Protein AF-A0AAV5H1L7-F1 (afdb_monomer_lite)

pLDDT: mean 90.46, std 12.28, range [38.09, 98.56]

Structure (mmCIF, N/CA/C/O backbone):
data_AF-A0AAV5H1L7-F1
#
_entry.id   AF-A0AAV5H1L7-F1
#
loop_
_atom_site.group_PDB
_atom_site.id
_atom_site.type_symbol
_atom_site.label_atom_id
_atom_site.label_alt_id
_atom_site.label_comp_id
_atom_site.label_asym_id
_atom_site.label_entity_id
_atom_site.label_seq_id
_atom_site.pdbx_PDB_ins_code
_atom_site.Cartn_x
_atom_site.Cartn_y
_atom_site.Cartn_z
_atom_site.occupancy
_atom_site.B_iso_or_equiv
_atom_site.auth_seq_id
_atom_site.auth_comp_id
_atom_site.auth_asym_id
_atom_site.auth_atom_id
_atom_site.pdbx_PDB_model_num
ATOM 1 N N . MET A 1 1 ? 13.942 18.546 6.104 1.00 47.12 1 MET A N 1
ATOM 2 C CA . MET A 1 1 ? 12.951 18.017 5.143 1.00 47.12 1 MET A CA 1
ATOM 3 C C . MET A 1 1 ? 12.997 18.927 3.937 1.00 47.12 1 MET A C 1
ATOM 5 O O . MET A 1 1 ? 12.926 20.132 4.141 1.00 47.12 1 MET A O 1
ATOM 9 N N . GLY A 1 2 ? 13.236 18.389 2.740 1.00 55.31 2 GLY A N 1
ATOM 10 C CA . GLY A 1 2 ? 13.196 19.201 1.525 1.00 55.31 2 GLY A CA 1
ATOM 11 C C . GLY A 1 2 ? 11.794 19.774 1.343 1.00 55.31 2 GLY A C 1
ATOM 12 O O . GLY A 1 2 ? 10.807 19.083 1.589 1.00 55.31 2 GLY A O 1
ATOM 13 N N . THR A 1 3 ? 11.699 21.046 0.981 1.00 81.69 3 THR A N 1
ATOM 14 C CA . THR A 1 3 ? 10.424 21.671 0.635 1.00 81.69 3 THR A CA 1
ATOM 15 C C . THR A 1 3 ? 10.027 21.140 -0.741 1.00 81.69 3 THR A C 1
ATOM 17 O O . THR A 1 3 ? 10.666 21.485 -1.732 1.00 81.69 3 THR A O 1
ATOM 20 N N . TYR A 1 4 ? 9.038 20.244 -0.809 1.00 91.56 4 TYR A N 1
ATOM 21 C CA . TYR A 1 4 ? 8.512 19.767 -2.091 1.00 91.56 4 TYR A CA 1
ATOM 22 C C . TYR A 1 4 ? 7.929 20.937 -2.881 1.00 91.56 4 TYR A C 1
ATOM 24 O O . TYR A 1 4 ? 7.249 21.781 -2.302 1.00 91.56 4 TYR A O 1
ATOM 32 N N . GLN A 1 5 ? 8.165 20.971 -4.191 1.00 94.62 5 GLN A N 1
ATOM 33 C CA . GLN A 1 5 ? 7.507 21.929 -5.080 1.00 94.62 5 GLN A CA 1
ATOM 34 C C . GLN A 1 5 ? 6.180 21.363 -5.582 1.00 94.62 5 GLN A C 1
ATOM 36 O O . GLN A 1 5 ? 5.192 22.091 -5.637 1.00 94.62 5 GLN A O 1
ATOM 41 N N . TYR A 1 6 ? 6.137 20.059 -5.875 1.00 95.69 6 TYR A N 1
ATOM 42 C CA . TYR A 1 6 ? 4.971 19.400 -6.459 1.00 95.69 6 TYR A CA 1
ATOM 43 C C . TYR A 1 6 ? 4.463 18.211 -5.640 1.00 95.69 6 TYR A C 1
ATOM 45 O O . TYR A 1 6 ? 5.229 17.497 -4.986 1.00 95.69 6 TYR A O 1
ATOM 53 N N . HIS A 1 7 ? 3.161 17.942 -5.749 1.00 92.94 7 HIS A N 1
ATOM 54 C CA . HIS A 1 7 ? 2.506 16.766 -5.164 1.00 92.94 7 HIS A CA 1
ATOM 55 C C . HIS A 1 7 ? 3.155 15.441 -5.606 1.00 92.94 7 HIS A C 1
ATOM 57 O O . HIS A 1 7 ? 3.407 14.561 -4.781 1.00 92.94 7 HIS A O 1
ATOM 63 N N . SER A 1 8 ? 3.490 15.311 -6.890 1.00 94.62 8 SER A N 1
ATOM 64 C CA . SER A 1 8 ? 4.135 14.119 -7.455 1.00 94.62 8 SER A CA 1
ATOM 65 C C . SER A 1 8 ? 5.516 13.823 -6.855 1.00 94.62 8 SER A C 1
ATOM 67 O O . SER A 1 8 ? 5.837 12.655 -6.642 1.00 94.62 8 SER A O 1
ATOM 69 N N . GLN A 1 9 ? 6.305 14.848 -6.499 1.00 95.44 9 GLN A N 1
ATOM 70 C CA . GLN A 1 9 ? 7.609 14.658 -5.846 1.00 95.44 9 GLN A CA 1
ATOM 71 C C . GLN A 1 9 ? 7.456 14.018 -4.472 1.00 95.44 9 GLN A C 1
ATOM 73 O O . GLN A 1 9 ? 8.139 13.048 -4.143 1.00 95.44 9 GLN A O 1
ATOM 78 N N . ARG A 1 10 ? 6.516 14.551 -3.685 1.00 93.69 10 ARG A N 1
ATOM 79 C CA . ARG A 1 10 ? 6.184 14.013 -2.370 1.00 93.69 10 ARG A CA 1
ATOM 80 C C . ARG A 1 10 ? 5.744 12.554 -2.482 1.00 93.69 10 ARG A C 1
ATOM 82 O O . ARG A 1 10 ? 6.242 11.717 -1.738 1.00 93.69 10 ARG A O 1
ATOM 89 N N . GLN A 1 11 ? 4.847 12.251 -3.419 1.00 92.94 11 GLN A N 1
ATOM 90 C CA . GLN A 1 11 ? 4.336 10.894 -3.613 1.00 92.94 11 GLN A CA 1
ATOM 91 C C . GLN A 1 11 ? 5.424 9.911 -4.056 1.00 92.94 11 GLN A C 1
ATOM 93 O O . GLN A 1 11 ? 5.433 8.773 -3.590 1.00 92.94 11 GLN A O 1
ATOM 98 N N . ALA A 1 12 ? 6.343 10.334 -4.927 1.00 96.12 12 ALA A N 1
ATOM 99 C CA . ALA A 1 12 ? 7.473 9.509 -5.339 1.00 96.12 12 ALA A CA 1
ATOM 100 C C . ALA A 1 12 ? 8.396 9.197 -4.148 1.00 96.12 12 ALA A C 1
ATOM 102 O O . ALA A 1 12 ? 8.734 8.037 -3.920 1.00 96.12 12 ALA A O 1
ATOM 103 N N . GLU A 1 13 ? 8.733 10.188 -3.314 1.00 95.44 13 GLU A N 1
ATOM 104 C CA . GLU A 1 13 ? 9.532 9.933 -2.108 1.00 95.44 13 GLU A CA 1
ATOM 105 C C . GLU A 1 13 ? 8.785 9.057 -1.084 1.00 95.44 13 GLU A C 1
ATOM 107 O O . GLU A 1 13 ? 9.395 8.198 -0.443 1.00 95.44 13 GLU A O 1
ATOM 112 N N . GLU A 1 14 ? 7.469 9.237 -0.930 1.00 92.50 14 GLU A N 1
ATOM 113 C CA . GLU A 1 14 ? 6.635 8.357 -0.104 1.00 92.50 14 GLU A CA 1
ATOM 114 C C . GLU A 1 14 ? 6.684 6.914 -0.625 1.00 92.50 14 GLU A C 1
ATOM 116 O O . GLU A 1 14 ? 6.989 6.013 0.149 1.00 92.50 14 GLU A O 1
ATOM 121 N N . PHE A 1 15 ? 6.525 6.685 -1.931 1.00 94.12 15 PHE A N 1
ATOM 122 C CA . PHE A 1 15 ? 6.644 5.349 -2.523 1.00 94.12 15 PHE A CA 1
ATOM 123 C C . PHE A 1 15 ? 8.015 4.718 -2.301 1.00 94.12 15 PHE A C 1
ATOM 125 O O . PHE A 1 15 ? 8.077 3.547 -1.936 1.00 94.12 15 PHE A O 1
ATOM 132 N N . ALA A 1 16 ? 9.106 5.479 -2.425 1.00 96.25 16 ALA A N 1
ATOM 133 C CA . ALA A 1 16 ? 10.443 4.975 -2.109 1.00 96.25 16 ALA A CA 1
ATOM 134 C C . ALA A 1 16 ? 10.558 4.491 -0.650 1.00 96.25 16 ALA A C 1
ATOM 136 O O . ALA A 1 16 ? 11.142 3.439 -0.392 1.00 96.25 16 ALA A O 1
ATOM 137 N N . LYS A 1 17 ? 9.984 5.239 0.304 1.00 94.12 17 LYS A N 1
ATOM 138 C CA . LYS A 1 17 ? 9.966 4.882 1.737 1.00 94.12 17 LYS A CA 1
ATOM 139 C C . LYS A 1 17 ? 9.053 3.696 2.043 1.00 94.12 17 LYS A C 1
ATOM 141 O O . LYS A 1 17 ? 9.285 2.988 3.015 1.00 94.12 17 LYS A O 1
ATOM 146 N N . GLU A 1 18 ? 8.016 3.505 1.237 1.00 94.25 18 GLU A N 1
ATOM 147 C CA . GLU A 1 18 ? 7.016 2.450 1.400 1.00 94.25 18 GLU A CA 1
ATOM 148 C C . GLU A 1 18 ? 7.408 1.125 0.720 1.00 94.25 18 GLU A C 1
ATOM 150 O O . GLU A 1 18 ? 6.717 0.125 0.918 1.00 94.25 18 GLU A O 1
ATOM 155 N N . ILE A 1 19 ? 8.507 1.077 -0.050 1.00 96.56 19 ILE A N 1
ATOM 156 C CA . ILE A 1 19 ? 9.090 -0.193 -0.508 1.00 96.56 19 ILE A CA 1
ATOM 157 C C . ILE A 1 19 ? 9.746 -0.881 0.693 1.00 96.56 19 ILE A C 1
ATOM 159 O O . ILE A 1 19 ? 10.842 -0.519 1.137 1.00 96.56 19 ILE A O 1
ATOM 163 N N . LEU A 1 20 ? 9.071 -1.907 1.201 1.00 95.69 20 LEU A N 1
ATOM 164 C CA . LEU A 1 20 ? 9.529 -2.692 2.340 1.00 95.69 20 LEU A CA 1
ATOM 165 C C . LEU A 1 20 ? 10.792 -3.504 2.007 1.00 95.69 20 LEU A C 1
ATOM 167 O O . LEU A 1 20 ? 10.976 -3.930 0.863 1.00 95.69 20 LEU A O 1
ATOM 171 N N . PRO A 1 21 ? 11.663 -3.768 2.996 1.00 95.62 21 PRO A N 1
ATOM 172 C CA . PRO A 1 21 ? 12.685 -4.798 2.866 1.00 95.62 21 PRO A CA 1
ATOM 173 C C . PRO A 1 21 ? 12.044 -6.149 2.534 1.00 95.62 21 PRO A C 1
ATOM 175 O O . PRO A 1 21 ? 11.017 -6.507 3.108 1.00 95.62 21 PRO A O 1
ATOM 178 N N . VAL A 1 22 ? 12.660 -6.909 1.630 1.00 96.44 22 VAL A N 1
ATOM 179 C CA . VAL A 1 22 ? 12.197 -8.256 1.275 1.00 96.44 22 VAL A CA 1
ATOM 180 C C . VAL A 1 22 ? 12.620 -9.226 2.386 1.00 96.44 22 VAL A C 1
ATOM 182 O O . VAL A 1 22 ? 13.824 -9.385 2.598 1.00 96.44 22 VAL A O 1
ATOM 185 N N . PRO A 1 23 ? 11.687 -9.884 3.103 1.00 95.50 23 PRO A N 1
ATOM 186 C CA . PRO A 1 23 ? 12.059 -10.870 4.113 1.00 95.50 23 PRO A CA 1
ATOM 187 C C . PRO A 1 23 ? 12.783 -12.056 3.468 1.00 95.50 23 PRO A C 1
ATOM 189 O O . PRO A 1 23 ? 12.426 -12.498 2.378 1.00 95.50 23 PRO A O 1
ATOM 192 N N . VAL A 1 24 ? 13.795 -12.605 4.132 1.00 93.38 24 VAL A N 1
ATOM 193 C CA . VAL A 1 24 ? 14.568 -13.731 3.574 1.00 93.38 24 VAL A CA 1
ATOM 194 C C . VAL A 1 24 ? 13.754 -15.028 3.501 1.00 93.38 24 VAL A C 1
ATOM 196 O O . VAL A 1 24 ? 14.042 -15.896 2.683 1.00 93.38 24 VAL A O 1
ATOM 199 N N . ASP A 1 25 ? 12.713 -15.140 4.321 1.00 92.88 25 ASP A N 1
ATOM 200 C CA . ASP A 1 25 ? 11.970 -16.363 4.613 1.00 92.88 25 ASP A CA 1
ATOM 201 C C . ASP A 1 25 ? 10.457 -16.243 4.362 1.00 92.88 25 ASP A C 1
ATOM 203 O O . ASP A 1 25 ? 9.705 -17.137 4.749 1.00 92.88 25 ASP A O 1
ATOM 207 N N . TYR A 1 26 ? 9.979 -15.185 3.685 1.00 95.75 26 TYR A N 1
ATOM 208 C CA . TYR A 1 26 ? 8.550 -15.113 3.348 1.00 95.75 26 TYR A CA 1
ATOM 209 C C . TYR A 1 26 ? 8.158 -16.320 2.480 1.00 95.75 26 TYR A C 1
ATOM 211 O O . TYR A 1 26 ? 8.970 -16.746 1.649 1.00 95.75 26 TYR A O 1
ATOM 219 N N . PRO A 1 27 ? 6.940 -16.872 2.623 1.00 96.00 27 PRO A N 1
ATOM 220 C CA . PRO A 1 27 ? 6.509 -18.017 1.829 1.00 96.00 27 PRO A CA 1
ATOM 221 C C . PRO A 1 27 ? 6.433 -17.591 0.364 1.00 96.00 27 PRO A C 1
ATOM 223 O O . PRO A 1 27 ? 5.561 -16.812 -0.005 1.00 96.00 27 PRO A O 1
ATOM 226 N N . LEU A 1 28 ? 7.390 -18.018 -0.459 1.00 97.25 28 LEU A N 1
ATOM 227 C CA . LEU A 1 28 ? 7.476 -17.640 -1.869 1.00 97.25 28 LEU A CA 1
ATOM 228 C C . LEU A 1 28 ? 6.452 -18.438 -2.667 1.00 97.25 28 LEU A C 1
ATOM 230 O O . LEU A 1 28 ? 6.227 -19.614 -2.390 1.00 97.25 28 LEU A O 1
ATOM 234 N N . ASN A 1 29 ? 5.855 -17.808 -3.676 1.00 95.12 29 ASN A N 1
ATOM 235 C CA . ASN A 1 29 ? 4.962 -18.503 -4.590 1.00 95.12 29 ASN A CA 1
ATOM 236 C C . ASN A 1 29 ? 5.700 -19.703 -5.226 1.00 95.12 29 ASN A C 1
ATOM 238 O O . ASN A 1 29 ? 6.749 -19.496 -5.838 1.00 95.12 29 ASN A O 1
ATOM 242 N N . PRO A 1 30 ? 5.163 -20.936 -5.135 1.00 94.19 30 PRO A N 1
ATOM 243 C CA . PRO A 1 30 ? 5.863 -22.154 -5.558 1.00 94.19 30 PRO A CA 1
ATOM 244 C C . PRO A 1 30 ? 6.175 -22.223 -7.060 1.00 94.19 30 PRO A C 1
ATOM 246 O O . PRO A 1 30 ? 6.924 -23.098 -7.483 1.00 94.19 30 PRO A O 1
ATOM 249 N N . ILE A 1 31 ? 5.605 -21.333 -7.882 1.00 94.88 31 ILE A N 1
ATOM 250 C CA . ILE A 1 31 ? 5.947 -21.231 -9.311 1.00 94.88 31 ILE A CA 1
ATOM 251 C C . ILE A 1 31 ? 7.266 -20.482 -9.561 1.00 94.88 31 ILE A C 1
ATOM 253 O O . ILE A 1 31 ? 7.765 -20.497 -10.685 1.00 94.88 31 ILE A O 1
ATOM 257 N N . LEU A 1 32 ? 7.782 -19.768 -8.558 1.00 97.06 32 LEU A N 1
ATOM 258 C CA . LEU A 1 32 ? 8.993 -18.958 -8.653 1.00 97.06 32 LEU A CA 1
ATOM 259 C C . LEU A 1 32 ? 10.215 -19.766 -8.191 1.00 97.06 32 LEU A C 1
ATOM 261 O O . LEU A 1 32 ? 10.092 -20.600 -7.293 1.00 97.06 32 LEU A O 1
ATOM 265 N N . PRO A 1 33 ? 11.404 -19.524 -8.770 1.00 95.06 33 PRO A N 1
ATOM 266 C CA . PRO A 1 33 ? 12.618 -20.223 -8.361 1.00 95.06 33 PRO A CA 1
ATOM 267 C C . PRO A 1 33 ? 13.057 -19.797 -6.952 1.00 95.06 33 PRO A C 1
ATOM 269 O O . PRO A 1 33 ? 12.830 -18.663 -6.540 1.00 95.06 33 PRO A O 1
ATOM 272 N N . GLU A 1 34 ? 13.722 -20.679 -6.202 1.00 90.56 34 GLU A N 1
ATOM 273 C CA . GLU A 1 34 ? 14.079 -20.420 -4.794 1.00 90.56 34 GLU A CA 1
ATOM 274 C C . GLU A 1 34 ? 14.937 -19.159 -4.599 1.00 90.56 34 GLU A C 1
ATOM 276 O O . GLU A 1 34 ? 14.730 -18.403 -3.644 1.00 90.56 34 GLU A O 1
ATOM 281 N N . ASN A 1 35 ? 15.851 -18.896 -5.539 1.00 92.75 35 ASN A N 1
ATOM 282 C CA . ASN A 1 35 ? 16.728 -17.724 -5.539 1.00 92.75 35 ASN A CA 1
ATOM 283 C C . ASN A 1 35 ? 16.016 -16.416 -5.935 1.00 92.75 35 ASN A C 1
ATOM 285 O O . ASN A 1 35 ? 16.624 -15.349 -5.871 1.00 92.75 35 ASN A O 1
ATOM 289 N N . TYR A 1 36 ? 14.727 -16.461 -6.293 1.00 97.25 36 TYR A N 1
ATOM 290 C CA . TYR A 1 36 ? 13.962 -15.287 -6.718 1.00 97.25 36 TYR A CA 1
ATOM 291 C C . TYR A 1 36 ? 13.975 -14.158 -5.681 1.00 97.25 36 TYR A C 1
ATOM 293 O O . TYR A 1 36 ? 13.975 -12.987 -6.049 1.00 97.25 36 TYR A O 1
ATOM 301 N N . ARG A 1 37 ? 14.003 -14.483 -4.380 1.00 97.31 37 ARG A N 1
ATOM 302 C CA . ARG A 1 37 ? 13.970 -13.477 -3.303 1.00 97.31 37 ARG A CA 1
ATOM 303 C C . ARG A 1 37 ? 15.146 -12.502 -3.376 1.00 97.31 37 ARG A C 1
ATOM 305 O O . ARG A 1 37 ? 14.947 -11.310 -3.158 1.00 97.31 37 ARG A O 1
ATOM 312 N N . GLU A 1 38 ? 16.338 -12.990 -3.710 1.00 96.38 38 GLU A N 1
ATOM 313 C CA . GLU A 1 38 ? 17.543 -12.163 -3.825 1.00 96.38 38 GLU A CA 1
ATOM 314 C C . GLU A 1 38 ? 17.451 -11.215 -5.026 1.00 96.38 38 GLU A C 1
ATOM 316 O O . GLU A 1 38 ? 17.645 -10.002 -4.894 1.00 96.38 38 GLU A O 1
ATOM 321 N N . SER A 1 39 ? 17.071 -11.743 -6.192 1.00 96.81 39 SER A N 1
ATOM 322 C CA . SER A 1 39 ? 16.868 -10.931 -7.394 1.00 96.81 39 SER A CA 1
ATOM 323 C C . SER A 1 39 ? 15.735 -9.918 -7.203 1.00 96.81 39 SER A C 1
ATOM 325 O O . SER A 1 39 ? 15.848 -8.767 -7.625 1.00 96.81 39 SER A O 1
ATOM 327 N N . PHE A 1 40 ? 14.670 -10.299 -6.493 1.00 98.25 40 PHE A N 1
ATOM 328 C CA . PHE A 1 40 ? 13.568 -9.404 -6.159 1.00 98.25 40 PHE A CA 1
ATOM 329 C C . PHE A 1 40 ? 13.989 -8.290 -5.196 1.00 98.25 40 PHE A C 1
ATOM 331 O O . PHE A 1 40 ? 13.621 -7.139 -5.412 1.00 98.25 40 PHE A O 1
ATOM 338 N N . ALA A 1 41 ? 14.827 -8.578 -4.197 1.00 98.12 41 ALA A N 1
ATOM 339 C CA . ALA A 1 41 ? 15.390 -7.545 -3.328 1.00 98.12 41 ALA A CA 1
ATOM 340 C C . ALA A 1 41 ? 16.192 -6.505 -4.128 1.00 98.12 41 ALA A C 1
ATOM 342 O O . ALA A 1 41 ? 16.046 -5.302 -3.906 1.00 98.12 41 ALA A O 1
ATOM 343 N N . ARG A 1 42 ? 16.969 -6.941 -5.128 1.00 97.69 42 ARG A N 1
ATOM 344 C CA . ARG A 1 42 ? 17.659 -6.027 -6.053 1.00 97.69 42 ARG A CA 1
ATOM 345 C C . ARG A 1 42 ? 16.696 -5.197 -6.900 1.00 97.69 42 ARG A C 1
ATOM 347 O O . ARG A 1 42 ? 16.961 -4.014 -7.113 1.00 97.69 42 ARG A O 1
ATOM 354 N N . LEU A 1 43 ? 15.589 -5.781 -7.363 1.00 98.25 43 LEU A N 1
ATOM 355 C CA . LEU A 1 43 ? 14.534 -5.040 -8.060 1.00 98.25 43 LEU A CA 1
ATOM 356 C C . LEU A 1 43 ? 13.905 -3.974 -7.148 1.00 98.25 43 LEU A C 1
ATOM 358 O O . LEU A 1 43 ? 13.726 -2.838 -7.582 1.00 98.25 43 LEU A O 1
ATOM 362 N N . CYS A 1 44 ? 13.628 -4.295 -5.881 1.00 98.31 44 CYS A N 1
ATOM 363 C CA . CYS A 1 44 ? 13.134 -3.325 -4.903 1.00 98.31 44 CYS A CA 1
ATOM 364 C C . CYS A 1 44 ? 14.114 -2.155 -4.716 1.00 98.31 44 CYS A C 1
ATOM 366 O O . CYS A 1 44 ? 13.688 -1.003 -4.693 1.00 98.31 44 CYS A O 1
ATOM 368 N N . GLU A 1 45 ? 15.423 -2.414 -4.637 1.00 98.06 45 GLU A N 1
ATOM 369 C CA . GLU A 1 45 ? 16.436 -1.353 -4.536 1.00 98.06 45 GLU A CA 1
ATOM 370 C C . GLU A 1 45 ? 16.521 -0.490 -5.799 1.00 98.06 45 GLU A C 1
ATOM 372 O O . GLU A 1 45 ? 16.661 0.733 -5.711 1.00 98.06 45 GLU A O 1
ATOM 377 N N . LEU A 1 46 ? 16.390 -1.095 -6.981 1.00 98.00 46 LEU A N 1
ATOM 378 C CA . LEU A 1 46 ? 16.300 -0.350 -8.232 1.00 98.00 46 LEU A CA 1
ATOM 379 C C . LEU A 1 46 ? 15.054 0.548 -8.254 1.00 98.00 46 LEU A C 1
ATOM 381 O O . LEU A 1 46 ? 15.164 1.739 -8.537 1.00 98.00 46 LEU A O 1
ATOM 385 N N . ALA A 1 47 ? 13.892 0.012 -7.880 1.00 98.12 47 ALA A N 1
ATOM 386 C CA . ALA A 1 47 ? 12.647 0.768 -7.806 1.00 98.12 47 ALA A CA 1
ATOM 387 C C . ALA A 1 47 ? 12.726 1.933 -6.806 1.00 98.12 47 ALA A C 1
ATOM 389 O O . ALA A 1 47 ? 12.293 3.041 -7.125 1.00 98.12 47 ALA A O 1
ATOM 390 N N . LYS A 1 48 ? 13.336 1.726 -5.627 1.00 98.25 48 LYS A N 1
ATOM 391 C CA . LYS A 1 48 ? 13.607 2.802 -4.656 1.00 98.25 48 LYS A CA 1
ATOM 392 C C . LYS A 1 48 ? 14.440 3.914 -5.282 1.00 98.25 48 LYS A C 1
ATOM 394 O O . LYS A 1 48 ? 14.075 5.081 -5.164 1.00 98.25 48 LYS A O 1
ATOM 399 N N . LYS A 1 49 ? 15.531 3.565 -5.973 1.00 98.12 49 LYS A N 1
ATOM 400 C CA . LYS A 1 49 ? 16.381 4.544 -6.669 1.00 98.12 49 LYS A CA 1
ATOM 401 C C . LYS A 1 49 ? 15.594 5.315 -7.727 1.00 98.12 49 LYS A C 1
ATOM 403 O O . LYS A 1 49 ? 15.697 6.537 -7.762 1.00 98.12 49 LYS A O 1
ATOM 408 N N . SER A 1 50 ? 14.771 4.637 -8.527 1.00 98.00 50 SER A N 1
ATOM 409 C CA . SER A 1 50 ? 13.922 5.288 -9.531 1.00 98.00 50 SER A CA 1
ATOM 410 C C . SER A 1 50 ? 12.910 6.252 -8.909 1.00 98.00 50 SER A C 1
ATOM 412 O O . SER A 1 50 ? 12.741 7.356 -9.414 1.00 98.00 50 SER A O 1
ATOM 414 N N . TYR A 1 51 ? 12.273 5.895 -7.792 1.00 98.25 51 TYR A N 1
ATOM 415 C CA . TYR A 1 51 ? 11.345 6.797 -7.104 1.00 98.25 51 TYR A CA 1
ATOM 416 C C . TYR A 1 51 ? 12.032 8.003 -6.453 1.00 98.25 51 TYR A C 1
ATOM 418 O O . TYR A 1 51 ? 11.498 9.110 -6.491 1.00 98.25 51 TYR A O 1
ATOM 426 N N . LEU A 1 52 ? 13.229 7.826 -5.890 1.00 98.00 52 LEU A N 1
ATOM 427 C CA . LEU A 1 52 ? 14.016 8.947 -5.368 1.00 98.00 52 LEU A CA 1
ATOM 428 C C . LEU A 1 52 ? 14.481 9.887 -6.491 1.00 98.00 52 LEU A C 1
ATOM 430 O O . LEU A 1 52 ? 14.456 11.104 -6.314 1.00 98.00 52 LEU A O 1
ATOM 434 N N . ASP A 1 53 ? 14.848 9.343 -7.652 1.00 98.25 53 ASP A N 1
ATOM 435 C CA . ASP A 1 53 ? 15.182 10.139 -8.836 1.00 98.25 53 ASP A CA 1
ATOM 436 C C . ASP A 1 53 ? 13.949 10.874 -9.391 1.00 98.25 53 ASP A C 1
ATOM 438 O O . ASP A 1 53 ? 14.026 12.065 -9.672 1.00 98.25 53 ASP A O 1
ATOM 442 N N . MET A 1 54 ? 12.775 10.231 -9.424 1.00 97.56 54 MET A N 1
ATOM 443 C CA . MET A 1 54 ? 11.493 10.883 -9.742 1.00 97.56 54 MET A CA 1
ATOM 444 C C . MET A 1 54 ? 11.162 12.045 -8.806 1.00 97.56 54 MET A C 1
ATOM 446 O O . MET A 1 54 ? 10.659 13.071 -9.256 1.00 97.56 54 MET A O 1
ATOM 450 N N . ALA A 1 55 ? 11.421 11.896 -7.505 1.00 96.94 55 ALA A N 1
ATOM 451 C CA . ALA A 1 55 ? 11.194 12.971 -6.545 1.00 96.94 55 ALA A CA 1
ATOM 452 C C . ALA A 1 55 ? 12.121 14.173 -6.804 1.00 96.94 55 ALA A C 1
ATOM 454 O O . ALA A 1 55 ? 11.722 15.322 -6.605 1.00 96.94 55 ALA A O 1
ATOM 455 N N . LYS A 1 56 ? 13.345 13.911 -7.277 1.00 96.94 56 LYS A N 1
ATOM 456 C CA . LYS A 1 56 ? 14.345 14.930 -7.605 1.00 96.94 56 LYS A CA 1
ATOM 457 C C . LYS A 1 56 ? 14.078 15.610 -8.956 1.00 96.94 56 LYS A C 1
ATOM 459 O O . LYS A 1 56 ? 14.234 16.823 -9.045 1.00 96.94 56 LYS A O 1
ATOM 464 N N . GLU A 1 57 ? 13.678 14.849 -9.973 1.00 96.88 57 GLU A N 1
ATOM 465 C CA . GLU A 1 57 ? 13.527 15.294 -11.368 1.00 96.88 57 GLU A CA 1
ATOM 466 C C . GLU A 1 57 ? 12.154 14.890 -11.953 1.00 96.88 57 GLU A C 1
ATOM 468 O O . GLU A 1 57 ? 12.089 14.134 -12.928 1.00 96.88 57 GLU A O 1
ATOM 473 N N . PRO A 1 58 ? 11.024 15.354 -11.387 1.00 96.25 58 PRO A N 1
ATOM 474 C CA . PRO A 1 58 ? 9.688 14.891 -11.781 1.00 96.25 58 PRO A CA 1
ATOM 475 C C . PRO A 1 58 ? 9.359 15.167 -13.262 1.00 96.25 58 PRO A C 1
ATOM 477 O O . PRO A 1 58 ? 8.669 14.371 -13.907 1.00 96.25 58 PRO A O 1
ATOM 480 N N . GLU A 1 59 ? 9.896 16.243 -13.841 1.00 96.12 59 GLU A N 1
ATOM 481 C CA . GLU A 1 59 ? 9.783 16.591 -15.261 1.00 96.12 59 GLU A CA 1
ATOM 482 C C . GLU A 1 59 ? 10.376 15.506 -16.167 1.00 96.12 59 GLU A C 1
ATOM 484 O O . GLU A 1 59 ? 9.798 15.179 -17.206 1.00 96.12 59 GLU A O 1
ATOM 489 N N . ALA A 1 60 ? 11.504 14.914 -15.762 1.00 96.50 60 ALA A N 1
ATOM 490 C CA . ALA A 1 60 ? 12.236 13.930 -16.555 1.00 96.50 60 ALA A CA 1
ATOM 491 C C . ALA A 1 60 ? 11.489 12.592 -16.682 1.00 96.50 60 ALA A C 1
ATOM 493 O O . ALA A 1 60 ? 11.790 11.804 -17.572 1.00 96.50 60 ALA A O 1
ATOM 494 N N . TYR A 1 61 ? 10.478 12.363 -15.840 1.00 96.44 61 TYR A N 1
ATOM 495 C CA . TYR A 1 61 ? 9.545 11.230 -15.906 1.00 96.44 61 TYR A CA 1
ATOM 496 C C . TYR A 1 61 ? 8.168 11.638 -16.468 1.00 96.44 61 TYR A C 1
ATOM 498 O O . TYR A 1 61 ? 7.253 10.816 -16.604 1.00 96.44 61 TYR A O 1
ATOM 506 N N . GLY A 1 62 ? 8.008 12.924 -16.798 1.00 94.38 62 GLY A N 1
ATOM 507 C CA . GLY A 1 62 ? 6.779 13.544 -17.281 1.00 94.38 62 GLY A CA 1
ATOM 508 C C . GLY A 1 62 ? 5.672 13.639 -16.230 1.00 94.38 62 GLY A C 1
ATOM 509 O O . GLY A 1 62 ? 4.496 13.646 -16.609 1.00 94.38 62 GLY A O 1
ATOM 510 N N . LEU A 1 63 ? 5.998 13.594 -14.936 1.00 95.31 63 LEU A N 1
ATOM 511 C CA . LEU A 1 63 ? 4.992 13.595 -13.871 1.00 95.31 63 LEU A CA 1
ATOM 512 C C . LEU A 1 63 ? 4.119 14.854 -13.950 1.00 95.31 63 LEU A C 1
ATOM 514 O O . LEU A 1 63 ? 4.541 15.894 -14.450 1.00 95.31 63 LEU A O 1
ATOM 518 N N . ALA A 1 64 ? 2.882 14.768 -13.464 1.00 94.69 64 ALA A N 1
ATOM 519 C CA . ALA A 1 64 ? 2.004 15.932 -13.419 1.00 94.69 64 ALA A CA 1
ATOM 520 C C . ALA A 1 64 ? 2.471 16.883 -12.302 1.00 94.69 64 ALA A C 1
ATOM 522 O O . ALA A 1 64 ? 2.478 16.519 -11.123 1.00 94.69 64 ALA A O 1
ATOM 523 N N . LEU A 1 65 ? 2.890 18.091 -12.687 1.00 95.81 65 LEU A N 1
ATOM 524 C CA . LEU A 1 65 ? 3.550 19.081 -11.829 1.00 95.81 65 LEU A CA 1
ATOM 525 C C . LEU A 1 65 ? 2.531 20.041 -11.200 1.00 95.81 65 LEU A C 1
ATOM 527 O O . LEU A 1 65 ? 2.433 21.207 -11.578 1.00 95.81 65 LEU A O 1
ATOM 531 N N . LEU A 1 66 ? 1.726 19.539 -10.263 1.00 95.62 66 LEU A N 1
ATOM 532 C CA . LEU A 1 66 ? 0.813 20.385 -9.495 1.00 95.62 66 LEU A CA 1
ATOM 533 C C . LEU A 1 66 ? 1.536 20.939 -8.258 1.00 95.62 66 LEU A C 1
ATOM 535 O O . LEU A 1 66 ? 2.047 20.119 -7.486 1.00 95.62 66 LEU A O 1
ATOM 539 N N . PRO A 1 67 ? 1.571 22.269 -8.041 1.00 95.44 67 PRO A N 1
ATOM 540 C CA . PRO A 1 67 ? 2.159 22.870 -6.845 1.00 95.44 67 PRO A CA 1
ATOM 541 C C . PRO A 1 67 ? 1.612 22.263 -5.550 1.00 95.44 67 PRO A C 1
ATOM 543 O O . PRO A 1 67 ? 0.413 22.009 -5.455 1.00 95.44 67 PRO A O 1
ATOM 546 N N . ILE A 1 68 ? 2.483 22.026 -4.564 1.00 92.12 68 ILE A N 1
ATOM 547 C CA . ILE A 1 68 ? 2.144 21.342 -3.299 1.00 92.12 68 ILE A CA 1
ATOM 548 C C . ILE A 1 68 ? 1.108 22.093 -2.440 1.00 92.12 68 ILE A C 1
ATOM 550 O O . ILE A 1 68 ? 0.501 21.509 -1.544 1.00 92.12 68 ILE A O 1
ATOM 554 N N . ASP A 1 69 ? 0.942 23.393 -2.682 1.00 90.75 69 ASP A N 1
ATOM 555 C CA . ASP A 1 69 ? -0.002 24.286 -2.009 1.00 90.75 69 ASP A CA 1
ATOM 556 C C . ASP A 1 69 ? -1.368 24.362 -2.711 1.00 90.75 69 ASP A C 1
ATOM 558 O O . ASP A 1 69 ? -2.263 25.075 -2.250 1.00 90.75 69 ASP A O 1
ATOM 562 N N . SER A 1 70 ? -1.560 23.604 -3.795 1.00 89.75 70 SER A N 1
ATOM 563 C CA . SER A 1 70 ? -2.847 23.521 -4.475 1.00 89.75 70 SER A CA 1
ATOM 564 C C . SER A 1 70 ? -3.919 22.909 -3.571 1.00 89.75 70 SER A C 1
ATOM 566 O O . SER A 1 70 ? -3.715 21.899 -2.897 1.00 89.75 70 SER A O 1
ATOM 568 N N . THR A 1 71 ? -5.104 23.518 -3.581 1.00 86.56 71 THR A N 1
ATOM 569 C CA . THR A 1 71 ? -6.272 23.069 -2.809 1.00 86.56 71 THR A CA 1
ATOM 570 C C . THR A 1 71 ? -7.235 22.205 -3.629 1.00 86.56 71 THR A C 1
ATOM 572 O O . THR A 1 71 ? -8.232 21.717 -3.091 1.00 86.56 71 THR A O 1
ATOM 575 N N . ASP A 1 72 ? -6.945 21.989 -4.917 1.00 89.38 72 ASP A N 1
ATOM 576 C CA . ASP A 1 72 ? -7.743 21.131 -5.791 1.00 89.38 72 ASP A CA 1
ATOM 577 C C . ASP A 1 72 ? -7.414 19.653 -5.536 1.00 89.38 72 ASP A C 1
ATOM 579 O O . ASP A 1 72 ? -6.397 19.119 -5.983 1.00 89.38 72 ASP A O 1
ATOM 583 N N . ASN A 1 73 ? -8.300 18.984 -4.797 1.00 83.56 73 ASN A N 1
ATOM 584 C CA . ASN A 1 73 ? -8.127 17.584 -4.418 1.00 83.56 73 ASN A CA 1
ATOM 585 C C . ASN A 1 73 ? -8.123 16.623 -5.618 1.00 83.56 73 ASN A C 1
ATOM 587 O O . ASN A 1 73 ? -7.467 15.580 -5.549 1.00 83.56 73 ASN A O 1
ATOM 591 N N . ASP A 1 74 ? -8.855 16.933 -6.692 1.00 87.81 74 ASP A N 1
ATOM 592 C CA . ASP A 1 74 ? -8.932 16.056 -7.860 1.00 87.81 74 ASP A CA 1
ATOM 593 C C . ASP A 1 74 ? -7.637 16.145 -8.672 1.00 87.81 74 ASP A C 1
ATOM 595 O O . ASP A 1 74 ? -7.039 15.106 -8.969 1.00 87.81 74 ASP A O 1
ATOM 599 N N . LEU A 1 75 ? -7.134 17.360 -8.914 1.00 90.25 75 LEU A N 1
ATOM 600 C CA . LEU A 1 75 ? -5.833 17.558 -9.559 1.00 90.25 75 LEU A CA 1
ATOM 601 C C . LEU A 1 75 ? -4.680 17.022 -8.702 1.00 90.25 75 LEU A C 1
ATOM 603 O O . LEU A 1 75 ? -3.733 16.442 -9.238 1.00 90.25 75 LEU A O 1
ATOM 607 N N . ALA A 1 76 ? -4.741 17.170 -7.375 1.00 89.12 76 ALA A N 1
ATOM 608 C CA . ALA A 1 76 ? -3.721 16.621 -6.482 1.00 89.12 76 ALA A CA 1
ATOM 609 C C . ALA A 1 76 ? -3.664 15.094 -6.585 1.00 89.12 76 ALA A C 1
ATOM 611 O O . ALA A 1 76 ? -2.582 14.516 -6.699 1.00 89.12 76 ALA A O 1
ATOM 612 N N . ARG A 1 77 ? -4.827 14.434 -6.637 1.00 87.62 77 ARG A N 1
ATOM 613 C CA . ARG A 1 77 ? -4.911 12.988 -6.867 1.00 87.62 77 ARG A CA 1
ATOM 614 C C . ARG A 1 77 ? -4.358 12.591 -8.237 1.00 87.62 77 ARG A C 1
ATOM 616 O O . ARG A 1 77 ? -3.659 11.587 -8.323 1.00 87.62 77 ARG A O 1
ATOM 623 N N . GLU A 1 78 ? -4.636 13.348 -9.295 1.00 89.44 78 GLU A N 1
ATOM 624 C CA . GLU A 1 78 ? -4.040 13.103 -10.618 1.00 89.44 78 GLU A CA 1
ATOM 625 C C . GLU A 1 78 ? -2.512 13.260 -10.602 1.00 89.44 78 GLU A C 1
ATOM 627 O O . GLU A 1 78 ? -1.797 12.424 -11.162 1.00 89.44 78 GLU A O 1
ATOM 632 N N . SER A 1 79 ? -2.001 14.275 -9.899 1.00 91.88 79 SER A N 1
ATOM 633 C CA . SER A 1 79 ? -0.565 14.476 -9.695 1.00 91.88 79 SER A CA 1
ATOM 634 C C . SER A 1 79 ? 0.079 13.293 -8.970 1.00 91.88 79 SER A C 1
ATOM 636 O O . SER A 1 79 ? 1.081 12.760 -9.452 1.00 91.88 79 SER A O 1
ATOM 638 N N . TYR A 1 80 ? -0.532 12.801 -7.890 1.00 91.00 80 TYR A N 1
ATOM 639 C CA . TYR A 1 80 ? -0.075 11.602 -7.182 1.00 91.00 80 TYR A CA 1
ATOM 640 C C . TYR A 1 80 ? -0.101 10.351 -8.066 1.00 91.00 80 TYR A C 1
ATOM 642 O O . TYR A 1 80 ? 0.893 9.632 -8.157 1.00 91.00 80 TYR A O 1
ATOM 650 N N . ASN A 1 81 ? -1.203 10.122 -8.781 1.00 90.38 81 ASN A N 1
ATOM 651 C CA . ASN A 1 81 ? -1.357 8.957 -9.651 1.00 90.38 81 ASN A CA 1
ATOM 652 C C . ASN A 1 81 ? -0.385 8.976 -10.838 1.00 90.38 81 ASN A C 1
ATOM 654 O O . ASN A 1 81 ? -0.067 7.920 -11.378 1.00 90.38 81 ASN A O 1
ATOM 658 N N . SER A 1 82 ? 0.134 10.141 -11.244 1.00 94.19 82 SER A N 1
ATOM 659 C CA . SER A 1 82 ? 1.110 10.217 -12.340 1.00 94.19 82 SER A CA 1
ATOM 660 C C . SER A 1 82 ? 2.406 9.438 -12.062 1.00 94.19 82 SER A C 1
ATOM 662 O O . SER A 1 82 ? 3.056 8.998 -13.009 1.00 94.19 82 SER A O 1
ATOM 664 N N . VAL A 1 83 ? 2.735 9.187 -10.787 1.00 95.12 83 VAL A N 1
ATOM 665 C CA . VAL A 1 83 ? 3.871 8.349 -10.356 1.00 95.12 83 VAL A CA 1
ATOM 666 C C . VAL A 1 83 ? 3.698 6.884 -10.789 1.00 95.12 83 VAL A C 1
ATOM 668 O O . VAL A 1 83 ? 4.677 6.192 -11.066 1.00 95.12 83 VAL A O 1
ATOM 671 N N . TYR A 1 84 ? 2.455 6.405 -10.926 1.00 94.00 84 TYR A N 1
ATOM 672 C CA . TYR A 1 84 ? 2.145 5.007 -11.268 1.00 94.00 84 TYR A CA 1
ATOM 673 C C . TYR A 1 84 ? 2.652 4.621 -12.653 1.00 94.00 84 TYR A C 1
ATOM 675 O O . TYR A 1 84 ? 2.978 3.459 -12.902 1.00 94.00 84 TYR A O 1
ATOM 683 N N . ARG A 1 85 ? 2.803 5.617 -13.529 1.00 93.12 85 ARG A N 1
ATOM 684 C CA . ARG A 1 85 ? 3.277 5.477 -14.902 1.00 93.12 85 ARG A CA 1
ATOM 685 C C . ARG A 1 85 ? 4.561 4.665 -15.025 1.00 93.12 85 ARG A C 1
ATOM 687 O O . ARG A 1 85 ? 4.725 3.952 -16.015 1.00 93.12 85 ARG A O 1
ATOM 694 N N . PHE A 1 86 ? 5.471 4.774 -14.058 1.00 95.88 86 PHE A N 1
ATOM 695 C CA . PHE A 1 86 ? 6.707 3.997 -14.051 1.00 95.88 86 PHE A CA 1
ATOM 696 C C . PHE A 1 86 ? 6.418 2.494 -14.099 1.00 95.88 86 PHE A C 1
ATOM 698 O O . PHE A 1 86 ? 6.820 1.796 -15.033 1.00 95.88 86 PHE A O 1
ATOM 705 N N . VAL A 1 87 ? 5.638 2.015 -13.133 1.00 95.88 87 VAL A N 1
ATOM 706 C CA . VAL A 1 87 ? 5.293 0.598 -13.009 1.00 95.88 87 VAL A CA 1
ATOM 707 C C . VAL A 1 87 ? 4.286 0.183 -14.077 1.00 95.88 87 VAL A C 1
ATOM 709 O O . VAL A 1 87 ? 4.372 -0.928 -14.585 1.00 95.88 87 VAL A O 1
ATOM 712 N N . GLU A 1 88 ? 3.380 1.067 -14.501 1.00 94.75 88 GLU A N 1
ATOM 713 C CA . GLU A 1 88 ? 2.488 0.795 -15.634 1.00 94.75 88 GLU A CA 1
ATOM 714 C C . GLU A 1 88 ? 3.265 0.585 -16.942 1.00 94.75 88 GLU A C 1
ATOM 716 O O . GLU A 1 88 ? 2.935 -0.320 -17.709 1.00 94.75 88 GLU A O 1
ATOM 721 N N . THR A 1 89 ? 4.323 1.368 -17.184 1.00 95.69 89 THR A N 1
ATOM 722 C CA . THR A 1 89 ? 5.193 1.206 -18.360 1.00 95.69 89 THR A CA 1
ATOM 723 C C . THR A 1 89 ? 5.953 -0.116 -18.295 1.00 95.69 89 THR A C 1
ATOM 725 O O . THR A 1 89 ? 5.958 -0.858 -19.279 1.00 95.69 89 THR A O 1
ATOM 728 N N . LEU A 1 90 ? 6.531 -0.457 -17.135 1.00 96.44 90 LEU A N 1
ATOM 729 C CA . LEU A 1 90 ? 7.156 -1.765 -16.909 1.00 96.44 90 LEU A CA 1
ATOM 730 C C . LEU A 1 90 ? 6.151 -2.898 -17.146 1.00 96.44 90 LEU A C 1
ATOM 732 O O . LEU A 1 90 ? 6.399 -3.799 -17.942 1.00 96.44 90 LEU A O 1
ATOM 736 N N . ASN A 1 91 ? 4.971 -2.824 -16.539 1.00 95.69 91 ASN A N 1
ATOM 737 C CA . ASN A 1 91 ? 3.934 -3.830 -16.716 1.00 95.69 91 ASN A CA 1
ATOM 738 C C . ASN A 1 91 ? 3.511 -3.963 -18.184 1.00 95.69 91 ASN A C 1
ATOM 740 O O . ASN A 1 91 ? 3.356 -5.074 -18.678 1.00 95.69 91 ASN A O 1
ATOM 744 N N . ALA A 1 92 ? 3.367 -2.853 -18.913 1.00 95.44 92 ALA A N 1
ATOM 745 C CA . ALA A 1 92 ? 3.035 -2.876 -20.333 1.00 95.44 92 ALA A CA 1
ATOM 746 C C . ALA A 1 92 ? 4.128 -3.558 -21.174 1.00 95.44 92 ALA A C 1
ATOM 748 O O . ALA A 1 92 ? 3.787 -4.332 -22.070 1.00 95.44 92 ALA A O 1
ATOM 749 N N . LEU A 1 93 ? 5.413 -3.327 -20.883 1.00 96.00 93 LEU A N 1
ATOM 750 C CA . LEU A 1 93 ? 6.525 -4.031 -21.535 1.00 96.00 93 LEU A CA 1
ATOM 751 C C . LEU A 1 93 ? 6.465 -5.534 -21.244 1.00 96.00 93 LEU A C 1
ATOM 753 O O . LEU A 1 93 ? 6.355 -6.356 -22.153 1.00 96.00 93 LEU A O 1
ATOM 757 N N . PHE A 1 94 ? 6.490 -5.894 -19.963 1.00 96.81 94 PHE A N 1
ATOM 758 C CA . PHE A 1 94 ? 6.675 -7.272 -19.522 1.00 96.81 94 PHE A CA 1
ATOM 759 C C . PHE A 1 94 ? 5.421 -8.133 -19.691 1.00 96.81 94 PHE A C 1
ATOM 761 O O . PHE A 1 94 ? 5.538 -9.336 -19.921 1.00 96.81 94 PHE A O 1
ATOM 768 N N . ALA A 1 95 ? 4.215 -7.563 -19.667 1.00 92.75 95 ALA A N 1
ATOM 769 C CA . ALA A 1 95 ? 2.990 -8.298 -19.987 1.00 92.75 95 ALA A CA 1
ATOM 770 C C . ALA A 1 95 ? 2.861 -8.617 -21.488 1.00 92.75 95 ALA A C 1
ATOM 772 O O . ALA A 1 95 ? 2.184 -9.581 -21.840 1.00 92.75 95 ALA A O 1
ATOM 773 N N . ASN A 1 96 ? 3.514 -7.843 -22.365 1.00 94.19 96 ASN A N 1
ATOM 774 C CA . ASN A 1 96 ? 3.417 -7.985 -23.825 1.00 94.19 96 ASN A CA 1
ATOM 775 C C . ASN A 1 96 ? 4.707 -8.490 -24.494 1.00 94.19 96 ASN A C 1
ATOM 777 O O . ASN A 1 96 ? 4.766 -8.549 -25.724 1.00 94.19 96 ASN A O 1
ATOM 781 N N . GLY A 1 97 ? 5.720 -8.851 -23.707 1.00 95.00 97 GLY A N 1
ATOM 782 C CA . GLY A 1 97 ? 6.959 -9.453 -24.190 1.00 95.00 97 GLY A CA 1
ATOM 783 C C . GLY A 1 97 ? 7.159 -10.891 -23.723 1.00 95.00 97 GLY A C 1
ATOM 784 O O . GLY A 1 97 ? 6.574 -11.339 -22.733 1.00 95.00 97 GLY A O 1
ATOM 785 N N . GLU A 1 98 ? 8.011 -11.610 -24.437 1.00 97.31 98 GLU A N 1
ATOM 786 C CA . GLU A 1 98 ? 8.446 -12.971 -24.129 1.00 97.31 98 GLU A CA 1
ATOM 787 C C . GLU A 1 98 ? 9.911 -12.935 -23.711 1.00 97.31 98 GLU A C 1
ATOM 789 O O . GLU A 1 98 ? 10.726 -12.285 -24.366 1.00 97.31 98 GLU A O 1
ATOM 794 N N . VAL A 1 99 ? 10.235 -13.594 -22.598 1.00 97.19 99 VAL A N 1
ATOM 795 C CA . VAL A 1 99 ? 11.617 -13.670 -22.122 1.00 97.19 99 VAL A CA 1
ATOM 796 C C . VAL A 1 99 ? 12.276 -14.904 -22.722 1.00 97.19 99 VAL A C 1
ATOM 798 O O . VAL A 1 99 ? 11.723 -16.000 -22.650 1.00 97.19 99 VAL A O 1
ATOM 801 N N . ASN A 1 100 ? 13.446 -14.715 -23.321 1.00 95.81 100 ASN A N 1
ATOM 802 C CA . ASN A 1 100 ? 14.309 -15.779 -23.813 1.00 95.81 100 ASN A CA 1
ATOM 803 C C . ASN A 1 100 ? 15.759 -15.414 -23.486 1.00 95.81 100 ASN A C 1
ATOM 805 O O . ASN A 1 100 ? 16.201 -14.329 -23.853 1.00 95.81 100 ASN A O 1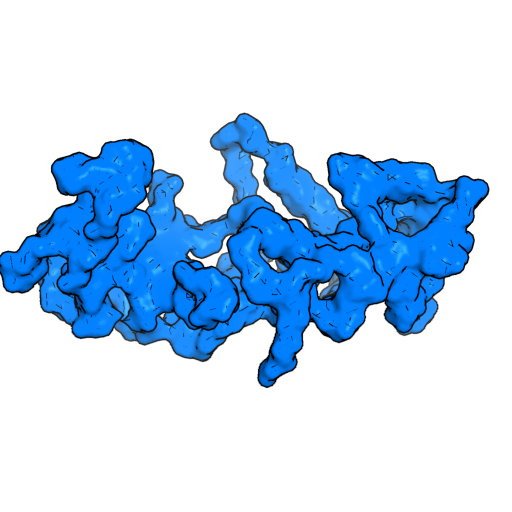
ATOM 809 N N . ASN A 1 101 ? 16.484 -16.301 -22.797 1.00 95.12 101 ASN A N 1
ATOM 810 C CA . ASN A 1 101 ? 17.869 -16.076 -22.363 1.00 95.12 101 ASN A CA 1
ATOM 811 C C . ASN A 1 101 ? 18.071 -14.709 -21.682 1.00 95.12 101 ASN A C 1
ATOM 813 O O . ASN A 1 101 ? 18.932 -13.937 -22.097 1.00 95.12 101 ASN A O 1
ATOM 817 N N . HIS A 1 102 ? 17.246 -14.392 -20.676 1.00 97.31 102 HIS A N 1
ATOM 818 C CA . HIS A 1 102 ? 17.309 -13.127 -19.927 1.00 97.31 102 HIS A CA 1
ATOM 819 C C . HIS A 1 102 ? 17.087 -11.849 -20.769 1.00 97.31 102 HIS A C 1
ATOM 821 O O . HIS A 1 102 ? 17.360 -10.739 -20.319 1.00 97.31 102 HIS A O 1
ATOM 827 N N . CYS A 1 103 ? 16.567 -11.983 -21.991 1.00 97.88 103 CYS A N 1
ATOM 828 C CA . CYS A 1 103 ? 16.238 -10.882 -22.890 1.00 97.88 103 CYS A CA 1
ATOM 829 C C . CYS A 1 103 ? 14.726 -10.862 -23.133 1.00 97.88 103 CYS A C 1
ATOM 831 O O . CYS A 1 103 ? 14.125 -11.884 -23.476 1.00 97.88 103 CYS A O 1
ATOM 833 N N . LEU A 1 104 ? 14.089 -9.704 -22.953 1.00 98.38 104 LEU A N 1
ATOM 834 C CA . LEU A 1 104 ? 12.662 -9.537 -23.211 1.00 98.38 104 LEU A CA 1
ATOM 835 C C . LEU A 1 104 ? 12.456 -9.081 -24.654 1.00 98.38 104 LEU A C 1
ATOM 837 O O . LEU A 1 104 ? 12.736 -7.935 -25.001 1.00 98.38 104 LEU A O 1
ATOM 841 N N . ARG A 1 105 ? 11.879 -9.948 -25.487 1.00 98.19 105 ARG A N 1
ATOM 842 C CA . ARG A 1 105 ? 11.411 -9.583 -26.826 1.00 98.19 105 ARG A CA 1
ATOM 843 C C . ARG A 1 105 ? 9.970 -9.093 -26.756 1.00 98.19 105 ARG A C 1
ATOM 845 O O . ARG A 1 105 ? 9.059 -9.865 -26.469 1.00 98.19 105 ARG A O 1
ATOM 852 N N . VAL A 1 106 ? 9.753 -7.818 -27.057 1.00 97.69 106 VAL A N 1
ATOM 853 C CA . VAL A 1 106 ? 8.448 -7.152 -26.993 1.00 97.69 106 VAL A CA 1
ATOM 854 C C . VAL A 1 106 ? 7.875 -6.961 -28.394 1.00 97.69 106 VAL A C 1
ATOM 856 O O . VAL A 1 106 ? 8.535 -6.416 -29.278 1.00 97.69 106 VAL A O 1
ATOM 859 N N . ASP A 1 107 ? 6.624 -7.377 -28.590 1.00 96.62 107 ASP A N 1
ATOM 860 C CA . ASP A 1 107 ? 5.850 -7.076 -29.798 1.00 96.62 107 ASP A CA 1
ATOM 861 C C . ASP A 1 107 ? 5.428 -5.598 -29.786 1.00 96.62 107 ASP A C 1
ATOM 863 O O . ASP A 1 107 ? 4.698 -5.139 -28.898 1.00 96.62 107 ASP A O 1
ATOM 867 N N . THR A 1 108 ? 5.880 -4.838 -30.786 1.00 95.69 108 THR A N 1
ATOM 868 C CA . THR A 1 108 ? 5.656 -3.390 -30.846 1.00 95.69 108 THR A CA 1
ATOM 869 C C . THR A 1 108 ? 4.172 -3.039 -30.956 1.00 95.69 108 THR A C 1
ATOM 871 O O . THR A 1 108 ? 3.730 -2.040 -30.383 1.00 95.69 108 THR A O 1
ATOM 874 N N . ALA A 1 109 ? 3.379 -3.828 -31.687 1.00 94.75 109 ALA A N 1
ATOM 875 C CA . ALA A 1 109 ? 1.956 -3.567 -31.881 1.00 94.75 109 ALA A CA 1
ATOM 876 C C . ALA A 1 109 ? 1.163 -3.828 -30.593 1.00 94.75 109 ALA A C 1
ATOM 878 O O . ALA A 1 109 ? 0.341 -2.992 -30.198 1.00 94.75 109 ALA A O 1
ATOM 879 N N . LYS A 1 110 ? 1.447 -4.937 -29.899 1.00 95.56 110 LYS A N 1
ATOM 880 C CA . LYS A 1 110 ? 0.841 -5.262 -28.599 1.00 95.56 110 LYS A CA 1
ATOM 881 C C . LYS A 1 110 ? 1.214 -4.229 -27.542 1.00 95.56 110 LYS A C 1
ATOM 883 O O . LYS A 1 110 ? 0.321 -3.711 -26.872 1.00 95.56 110 LYS A O 1
ATOM 888 N N . PHE A 1 111 ? 2.490 -3.849 -27.456 1.00 95.19 111 PHE A N 1
ATOM 889 C CA . PHE A 1 111 ? 2.942 -2.803 -26.538 1.00 95.19 111 PHE A CA 1
ATOM 890 C C . PHE A 1 111 ? 2.243 -1.464 -26.809 1.00 95.19 111 PHE A C 1
ATOM 892 O O . PHE A 1 111 ? 1.653 -0.883 -25.900 1.00 95.19 111 PHE A O 1
ATOM 899 N N . ARG A 1 112 ? 2.200 -1.012 -28.074 1.00 93.06 112 ARG A N 1
ATOM 900 C CA . ARG A 1 112 ? 1.493 0.222 -28.476 1.00 93.06 112 ARG A CA 1
ATOM 901 C C . ARG A 1 112 ? 0.006 0.196 -28.134 1.00 93.06 112 ARG A C 1
ATOM 903 O O . ARG A 1 112 ? -0.564 1.245 -27.841 1.00 93.06 112 ARG A O 1
ATOM 910 N N . LYS A 1 113 ? -0.636 -0.972 -28.209 1.00 93.62 113 LYS A N 1
ATOM 911 C CA . LYS A 1 113 ? -2.035 -1.143 -27.803 1.00 93.62 113 LYS A CA 1
ATOM 912 C C . LYS A 1 113 ? -2.183 -1.029 -26.284 1.00 93.62 113 LYS A C 1
ATOM 914 O O . LYS A 1 113 ? -3.077 -0.320 -25.831 1.00 93.62 113 LYS A O 1
ATOM 919 N N . ALA A 1 114 ? -1.301 -1.677 -25.524 1.00 92.06 114 ALA A N 1
ATOM 920 C CA . ALA A 1 114 ? -1.332 -1.687 -24.062 1.00 92.06 114 ALA A CA 1
ATOM 921 C C . ALA A 1 114 ? -1.138 -0.290 -23.452 1.00 92.06 114 ALA A C 1
ATOM 923 O O . ALA A 1 114 ? -1.860 0.077 -22.535 1.00 92.06 114 ALA A O 1
ATOM 924 N N . ILE A 1 115 ? -0.244 0.532 -24.009 1.00 92.56 115 ILE A N 1
ATOM 925 C CA . ILE A 1 115 ? -0.032 1.911 -23.529 1.00 92.56 115 ILE A CA 1
ATOM 926 C C . ILE A 1 115 ? -1.148 2.893 -23.934 1.00 92.56 115 ILE A C 1
ATOM 928 O O . ILE A 1 115 ? -1.130 4.041 -23.504 1.00 92.56 115 ILE A O 1
ATOM 932 N N . LYS A 1 116 ? -2.100 2.492 -24.790 1.00 91.00 116 LYS A N 1
ATOM 933 C CA . LYS A 1 116 ? -3.213 3.347 -25.251 1.00 91.00 116 LYS A CA 1
ATOM 934 C C . LYS A 1 116 ? -4.562 3.003 -24.618 1.00 91.00 116 LYS A C 1
ATOM 936 O O . LYS A 1 116 ? -5.476 3.816 -24.701 1.00 91.00 116 LYS A O 1
ATOM 941 N N . SER A 1 117 ? -4.725 1.803 -24.065 1.00 80.12 117 SER A N 1
ATOM 942 C CA . SER A 1 117 ? -6.020 1.274 -23.623 1.00 80.12 117 SER A CA 1
ATOM 943 C C . SER A 1 117 ? -5.833 0.272 -22.480 1.00 80.12 117 SER A C 1
ATOM 945 O O . SER A 1 117 ? -4.973 -0.599 -22.606 1.00 80.12 117 SER A O 1
ATOM 947 N N . PRO A 1 118 ? -6.686 0.277 -21.434 1.00 74.31 118 PRO A N 1
ATOM 948 C CA . PRO A 1 118 ? -7.915 1.073 -21.273 1.00 74.31 118 PRO A CA 1
ATOM 949 C C . PRO A 1 118 ? -7.693 2.515 -20.789 1.00 74.31 118 PRO A C 1
ATOM 951 O O . PRO A 1 118 ? -8.570 3.352 -20.976 1.00 74.31 118 PRO A O 1
ATOM 954 N N . VAL A 1 119 ? -6.531 2.812 -20.210 1.00 77.19 119 VAL A N 1
ATOM 955 C CA . VAL A 1 119 ? -6.097 4.162 -19.829 1.00 77.19 119 VAL A CA 1
ATOM 956 C C . VAL A 1 119 ? -4.763 4.420 -20.520 1.00 77.19 119 VAL A C 1
ATOM 958 O O . VAL A 1 119 ? -3.910 3.536 -20.563 1.00 77.19 119 VAL A O 1
ATOM 961 N N . ALA A 1 120 ? -4.607 5.595 -21.130 1.00 86.69 120 ALA A N 1
ATOM 962 C CA . ALA A 1 120 ? -3.401 5.918 -21.880 1.00 86.69 120 ALA A CA 1
ATOM 963 C C . ALA A 1 120 ? -2.230 6.237 -20.937 1.00 86.69 120 ALA A C 1
ATOM 965 O O . ALA A 1 120 ? -2.305 7.168 -20.137 1.00 86.69 120 ALA A O 1
ATOM 966 N N . ILE A 1 121 ? -1.125 5.512 -21.099 1.00 88.62 121 ILE A N 1
ATOM 967 C CA . ILE A 1 121 ? 0.145 5.751 -20.412 1.00 88.62 121 ILE A CA 1
ATOM 968 C C . ILE A 1 121 ? 0.889 6.842 -21.194 1.00 88.62 121 ILE A C 1
ATOM 970 O O . ILE A 1 121 ? 1.682 6.578 -22.104 1.00 88.62 121 ILE A O 1
ATOM 974 N N . THR A 1 122 ? 0.576 8.102 -20.898 1.00 87.06 122 THR A N 1
ATOM 975 C CA . THR A 1 122 ? 1.268 9.259 -21.489 1.00 87.06 122 THR A CA 1
ATOM 976 C C . THR A 1 122 ? 2.721 9.309 -21.015 1.00 87.06 122 THR A C 1
ATOM 978 O O . THR A 1 122 ? 3.050 8.747 -19.983 1.00 87.06 122 THR A O 1
ATOM 981 N N . GLY A 1 123 ? 3.634 9.922 -21.775 1.00 87.88 123 GLY A N 1
ATOM 982 C CA . GLY A 1 123 ? 5.027 10.092 -21.332 1.00 87.88 123 GLY A CA 1
ATOM 983 C C . GLY A 1 123 ? 5.853 8.804 -21.166 1.00 87.88 123 GLY A C 1
ATOM 984 O O . GLY A 1 123 ? 6.966 8.885 -20.663 1.00 87.88 123 GLY A O 1
ATOM 985 N N . TYR A 1 124 ? 5.372 7.632 -21.608 1.00 93.25 124 TYR A N 1
ATOM 986 C CA . TYR A 1 124 ? 6.104 6.358 -21.476 1.00 93.25 124 TYR A CA 1
ATOM 987 C C . TYR A 1 124 ? 7.528 6.411 -22.059 1.00 93.25 124 TYR A C 1
ATOM 989 O O . TYR A 1 124 ? 8.424 5.764 -21.535 1.00 93.25 124 TYR A O 1
ATOM 997 N N . GLY A 1 125 ? 7.760 7.203 -23.114 1.00 95.75 125 GLY A N 1
ATOM 998 C CA . GLY A 1 125 ? 9.089 7.394 -23.699 1.00 95.75 125 GLY A CA 1
ATOM 999 C C . GLY A 1 125 ? 10.106 7.963 -22.708 1.00 95.75 125 GLY A C 1
ATOM 1000 O O . GLY A 1 125 ? 11.241 7.510 -22.687 1.00 95.75 125 GLY A O 1
ATOM 1001 N N . LEU A 1 126 ? 9.680 8.880 -21.834 1.00 96.88 126 LEU A N 1
ATOM 1002 C CA . LEU A 1 126 ? 10.523 9.430 -20.769 1.00 96.88 126 LEU A CA 1
ATOM 1003 C C . LEU A 1 126 ? 10.888 8.354 -19.738 1.00 96.88 126 LEU A C 1
ATOM 1005 O O . LEU A 1 126 ? 12.039 8.258 -19.322 1.00 96.88 126 LEU A O 1
ATOM 1009 N N . ILE A 1 127 ? 9.932 7.480 -19.404 1.00 96.94 127 ILE A N 1
ATOM 1010 C CA . ILE A 1 127 ? 10.191 6.320 -18.545 1.00 96.94 127 ILE A CA 1
ATOM 1011 C C . ILE A 1 127 ? 11.216 5.379 -19.187 1.00 96.94 127 ILE A C 1
ATOM 1013 O O . ILE A 1 127 ? 12.144 4.950 -18.511 1.00 96.94 127 ILE A O 1
ATOM 1017 N N . LEU A 1 128 ? 11.088 5.078 -20.485 1.00 97.38 128 LEU A N 1
ATOM 1018 C CA . LEU A 1 128 ? 12.053 4.230 -21.194 1.00 97.38 128 LEU A CA 1
ATOM 1019 C C . LEU A 1 128 ? 13.461 4.844 -21.200 1.00 97.38 128 LEU A C 1
ATOM 1021 O O . LEU A 1 128 ? 14.430 4.124 -20.985 1.00 97.38 128 LEU A O 1
ATOM 1025 N N . THR A 1 129 ? 13.577 6.161 -21.384 1.00 97.75 129 THR A N 1
ATOM 1026 C CA . THR A 1 129 ? 14.863 6.872 -21.289 1.00 97.75 129 THR A CA 1
ATOM 1027 C C . THR A 1 129 ? 15.480 6.727 -19.903 1.00 97.75 129 THR A C 1
ATOM 1029 O O . THR A 1 129 ? 16.645 6.349 -19.797 1.00 97.75 129 THR A O 1
ATOM 1032 N N . LYS A 1 130 ? 14.692 6.919 -18.839 1.00 97.19 130 LYS A N 1
ATOM 1033 C CA . LYS A 1 130 ? 15.168 6.729 -17.464 1.00 97.19 130 LYS A CA 1
ATOM 1034 C C . LYS A 1 130 ? 15.551 5.281 -17.164 1.00 97.19 130 LYS A C 1
ATOM 1036 O O . LYS A 1 130 ? 16.559 5.049 -16.510 1.00 97.19 130 LYS A O 1
ATOM 1041 N N . LEU A 1 131 ? 14.826 4.292 -17.691 1.00 97.31 131 LEU A N 1
ATOM 1042 C CA . LEU A 1 131 ? 15.247 2.889 -17.595 1.00 97.31 131 LEU A CA 1
ATOM 1043 C C . LEU A 1 131 ? 16.626 2.676 -18.237 1.00 97.31 131 LEU A C 1
ATOM 1045 O O . LEU A 1 131 ? 17.466 2.006 -17.640 1.00 97.31 131 LEU A O 1
ATOM 1049 N N . CYS A 1 132 ? 16.900 3.282 -19.397 1.00 97.75 132 CYS A N 1
ATOM 1050 C CA . CYS A 1 132 ? 18.234 3.212 -19.995 1.00 97.75 132 CYS A CA 1
ATOM 1051 C C . CYS A 1 132 ? 19.318 3.830 -19.094 1.00 97.75 132 CYS A C 1
ATOM 1053 O O . CYS A 1 132 ? 20.391 3.250 -18.949 1.00 97.75 132 CYS A O 1
ATOM 1055 N N . GLU A 1 133 ? 19.033 4.958 -18.435 1.00 97.06 133 GLU A N 1
ATOM 1056 C CA . GLU A 1 133 ? 19.943 5.574 -17.450 1.00 97.06 133 GLU A CA 1
ATOM 1057 C C . GLU A 1 133 ? 20.201 4.669 -16.232 1.00 97.06 133 GLU A C 1
ATOM 1059 O O . GLU 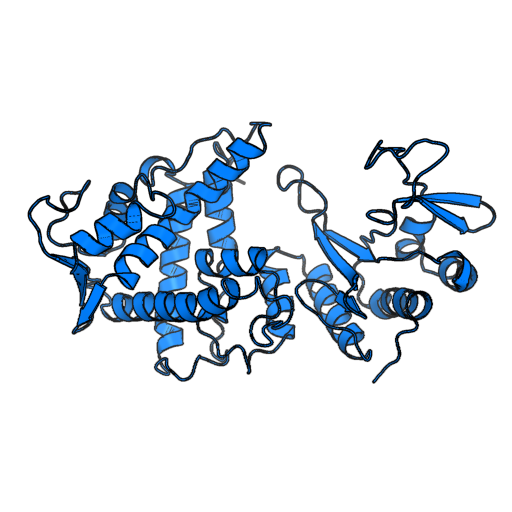A 1 133 ? 21.278 4.717 -15.640 1.00 97.06 133 GLU A O 1
ATOM 1064 N N . PHE A 1 134 ? 19.248 3.802 -15.885 1.00 96.94 134 PHE A N 1
ATOM 1065 C CA . PHE A 1 134 ? 19.393 2.800 -14.827 1.00 96.94 134 PHE A CA 1
ATOM 1066 C C . PHE A 1 134 ? 20.061 1.489 -15.272 1.00 96.94 134 PHE A C 1
ATOM 1068 O O . PHE A 1 134 ? 20.158 0.564 -14.464 1.00 96.94 134 PHE A O 1
ATOM 1075 N N . GLY A 1 135 ? 20.535 1.398 -16.517 1.00 97.12 135 GLY A N 1
ATOM 1076 C CA . GLY A 1 135 ? 21.293 0.248 -17.020 1.00 97.12 135 GLY A CA 1
ATOM 1077 C C . GLY A 1 135 ? 20.508 -0.708 -17.918 1.00 97.12 135 GLY A C 1
ATOM 1078 O O . GLY A 1 135 ? 21.050 -1.735 -18.319 1.00 97.12 135 GLY A O 1
ATOM 1079 N N . PHE A 1 136 ? 19.257 -0.396 -18.275 1.00 98.19 136 PHE A N 1
ATOM 1080 C CA . PHE A 1 136 ? 18.569 -1.155 -19.322 1.00 98.19 136 PHE A CA 1
ATOM 1081 C C . PHE A 1 136 ? 19.113 -0.807 -20.711 1.00 98.19 136 PHE A C 1
ATOM 1083 O O . PHE A 1 136 ? 19.463 0.334 -21.004 1.00 98.19 136 PHE A O 1
ATOM 1090 N N . THR A 1 137 ? 19.097 -1.774 -21.619 1.00 98.12 137 THR A N 1
ATOM 1091 C CA . THR A 1 137 ? 19.283 -1.529 -23.052 1.00 98.12 137 THR A CA 1
ATOM 1092 C C . THR A 1 137 ? 17.973 -1.807 -23.772 1.00 98.12 137 THR A C 1
ATOM 1094 O O . THR A 1 137 ? 17.319 -2.821 -23.540 1.00 98.12 137 THR A O 1
ATOM 1097 N N . ILE A 1 138 ? 17.553 -0.884 -24.641 1.00 98.19 138 ILE A N 1
ATOM 1098 C CA . ILE A 1 138 ? 16.316 -1.017 -25.417 1.00 98.19 138 ILE A CA 1
ATOM 1099 C C . ILE A 1 138 ? 16.654 -0.838 -26.893 1.00 98.19 138 ILE A C 1
ATOM 1101 O O . ILE A 1 138 ? 16.954 0.265 -27.353 1.00 98.19 138 ILE A O 1
ATOM 1105 N N . SER A 1 139 ? 16.601 -1.925 -27.661 1.00 97.75 139 SER A N 1
ATOM 1106 C CA . SER A 1 139 ? 16.827 -1.851 -29.110 1.00 97.75 139 SER A CA 1
ATOM 1107 C C . SER A 1 139 ? 15.716 -1.045 -29.797 1.00 97.75 139 SER A C 1
ATOM 1109 O O . SER A 1 139 ? 14.584 -0.996 -29.317 1.00 97.75 139 SER A O 1
ATOM 1111 N N . ASN A 1 140 ? 16.003 -0.442 -30.954 1.00 95.12 140 ASN A N 1
ATOM 1112 C CA . ASN A 1 140 ? 15.022 0.317 -31.746 1.00 95.12 140 ASN A CA 1
ATOM 1113 C C . ASN A 1 140 ? 14.346 1.489 -30.997 1.00 95.12 140 ASN A C 1
ATOM 1115 O O . ASN A 1 140 ? 13.326 2.006 -31.461 1.00 95.12 140 ASN A O 1
ATOM 1119 N N . PHE A 1 141 ? 14.905 1.927 -29.867 1.00 95.88 141 PHE A N 1
ATOM 1120 C CA . PHE A 1 141 ? 14.473 3.098 -29.114 1.00 95.88 141 PHE A CA 1
ATOM 1121 C C . PHE A 1 141 ? 15.435 4.260 -29.364 1.00 95.88 141 PHE A C 1
ATOM 1123 O O . PHE A 1 141 ? 16.645 4.110 -29.244 1.00 95.88 141 PHE A O 1
ATOM 1130 N N . ASN A 1 142 ? 14.902 5.426 -29.729 1.00 90.62 142 ASN A N 1
ATOM 1131 C CA . ASN A 1 142 ? 15.709 6.600 -30.081 1.00 90.62 142 ASN A CA 1
ATOM 1132 C C . ASN A 1 142 ? 15.773 7.667 -28.970 1.00 90.62 142 ASN A C 1
ATOM 1134 O O . ASN A 1 142 ? 16.052 8.826 -29.263 1.00 90.62 142 ASN A O 1
ATOM 1138 N N . GLY A 1 143 ? 15.425 7.310 -27.729 1.00 88.69 143 GLY A N 1
ATOM 1139 C CA . GLY A 1 143 ? 15.329 8.248 -26.602 1.00 88.69 143 GLY A CA 1
ATOM 1140 C C . GLY A 1 143 ? 13.970 8.944 -26.455 1.00 88.69 143 GLY A C 1
ATOM 1141 O O . GLY A 1 143 ? 13.765 9.699 -25.510 1.00 88.69 143 GLY A O 1
ATOM 1142 N N . SER A 1 144 ? 13.019 8.704 -27.365 1.00 87.12 144 SER A N 1
ATOM 1143 C CA . SER A 1 144 ? 11.654 9.246 -27.245 1.00 87.12 144 SER A CA 1
ATOM 1144 C C . SER A 1 144 ? 10.568 8.234 -27.592 1.00 87.12 144 SER A C 1
ATOM 1146 O O . SER A 1 144 ? 9.537 8.169 -26.926 1.00 87.12 144 SER A O 1
ATOM 1148 N N . MET A 1 145 ? 10.781 7.421 -28.628 1.00 88.81 145 MET A N 1
ATOM 1149 C CA . MET A 1 145 ? 9.798 6.458 -29.111 1.00 88.81 145 MET A CA 1
ATOM 1150 C C . MET A 1 145 ? 10.476 5.204 -29.661 1.00 88.81 145 MET A C 1
ATOM 1152 O O . MET A 1 145 ? 11.608 5.242 -30.143 1.00 88.81 145 MET A O 1
ATOM 1156 N N . ILE A 1 146 ? 9.730 4.099 -29.662 1.00 92.81 146 ILE A N 1
ATOM 1157 C CA . ILE A 1 146 ? 10.092 2.895 -30.415 1.00 92.81 146 ILE A CA 1
ATOM 1158 C C . ILE A 1 146 ? 9.900 3.164 -31.912 1.00 92.81 146 ILE A C 1
ATOM 1160 O O . ILE A 1 146 ? 8.835 3.647 -32.326 1.00 92.81 146 ILE A O 1
ATOM 1164 N N . ALA A 1 147 ? 10.903 2.822 -32.723 1.00 91.12 147 ALA A N 1
ATOM 1165 C CA . ALA A 1 147 ? 10.920 3.032 -34.168 1.00 91.12 147 ALA A CA 1
ATOM 1166 C C . ALA A 1 147 ? 9.615 2.566 -34.844 1.00 91.12 147 ALA A C 1
ATOM 1168 O O . ALA A 1 147 ? 9.076 1.492 -34.563 1.00 91.12 147 ALA A O 1
ATOM 1169 N N . ARG A 1 148 ? 9.067 3.389 -35.753 1.00 84.62 148 ARG A N 1
ATOM 1170 C CA . ARG A 1 148 ? 7.725 3.164 -36.330 1.00 84.62 148 ARG A CA 1
ATOM 1171 C C . ARG A 1 148 ? 7.593 1.828 -37.066 1.00 84.62 148 ARG A C 1
ATOM 1173 O O . ARG A 1 148 ? 6.532 1.220 -36.946 1.00 84.62 148 ARG A O 1
ATOM 1180 N N . GLY A 1 149 ? 8.657 1.381 -37.736 1.00 88.81 149 GLY A N 1
ATOM 1181 C CA . GLY A 1 149 ? 8.705 0.139 -38.516 1.00 88.81 149 GLY A CA 1
ATOM 1182 C C . GLY A 1 149 ? 9.255 -1.094 -37.790 1.00 88.81 149 GLY A C 1
ATOM 1183 O O . GLY A 1 149 ? 9.378 -2.134 -38.420 1.00 88.81 149 GLY A O 1
ATOM 1184 N N . ALA A 1 150 ? 9.601 -1.009 -36.502 1.00 92.44 150 ALA A N 1
ATOM 1185 C CA . ALA A 1 150 ? 10.075 -2.179 -35.765 1.00 92.44 150 ALA A CA 1
ATOM 1186 C C . ALA A 1 150 ? 8.898 -3.105 -35.421 1.00 92.44 150 ALA A C 1
ATOM 1188 O O . ALA A 1 150 ? 7.996 -2.700 -34.687 1.00 92.44 150 ALA A O 1
ATOM 1189 N N . GLU A 1 151 ? 8.913 -4.346 -35.907 1.00 95.25 151 GLU A N 1
ATOM 1190 C CA . GLU A 1 151 ? 7.915 -5.363 -35.530 1.00 95.25 151 GLU A CA 1
ATOM 1191 C C . GLU A 1 151 ? 8.058 -5.775 -34.061 1.00 95.25 151 GLU A C 1
ATOM 1193 O O . GLU A 1 151 ? 7.071 -5.892 -33.334 1.00 95.25 151 GLU A O 1
ATOM 1198 N N . SER A 1 152 ? 9.304 -5.917 -33.608 1.00 96.94 152 SER A N 1
ATOM 1199 C CA . SER A 1 152 ? 9.649 -6.179 -32.215 1.00 96.94 152 SER A CA 1
ATOM 1200 C C . SER A 1 152 ? 10.873 -5.383 -31.778 1.00 96.94 152 SER A C 1
ATOM 1202 O O . SER A 1 152 ? 11.683 -4.959 -32.606 1.00 96.94 152 SER A O 1
ATOM 1204 N N . PHE A 1 153 ? 11.036 -5.238 -30.470 1.00 97.56 153 PHE A N 1
ATOM 1205 C CA . PHE A 1 153 ? 12.244 -4.704 -29.854 1.00 97.56 153 PHE A CA 1
ATOM 1206 C C . PHE A 1 153 ? 12.641 -5.538 -28.634 1.00 97.56 153 PHE A C 1
ATOM 1208 O O . PHE A 1 153 ? 11.808 -6.193 -28.015 1.00 97.56 153 PHE A O 1
ATOM 1215 N N . LEU A 1 154 ? 13.931 -5.540 -28.336 1.00 98.12 154 LEU A N 1
ATOM 1216 C CA . LEU A 1 154 ? 14.557 -6.201 -27.201 1.00 98.12 154 LEU A CA 1
ATOM 1217 C C . LEU A 1 154 ? 14.752 -5.227 -26.040 1.00 98.12 154 LEU A C 1
ATOM 1219 O O . LEU A 1 154 ? 15.075 -4.057 -26.274 1.00 98.12 154 LEU A O 1
ATOM 1223 N N . VAL A 1 155 ? 14.572 -5.736 -24.823 1.00 98.38 155 VAL A N 1
ATOM 1224 C CA . VAL A 1 155 ? 14.915 -5.081 -23.560 1.00 98.38 155 VAL A CA 1
ATOM 1225 C C . VAL A 1 155 ? 15.819 -6.017 -22.761 1.00 98.38 155 VAL A C 1
ATOM 1227 O O . VAL A 1 155 ? 15.441 -7.162 -22.504 1.00 98.38 155 VAL A O 1
ATOM 1230 N N . GLU A 1 156 ? 16.991 -5.533 -22.362 1.00 98.44 156 GLU A N 1
ATOM 1231 C CA . GLU A 1 156 ? 17.984 -6.300 -21.600 1.00 98.44 156 GLU A CA 1
ATOM 1232 C C . GLU A 1 156 ? 18.499 -5.480 -20.412 1.00 98.44 156 GLU A C 1
ATOM 1234 O O . GLU A 1 156 ? 18.317 -4.262 -20.355 1.00 98.44 156 GLU A O 1
ATOM 1239 N N . PHE A 1 157 ? 19.146 -6.156 -19.464 1.00 98.06 157 PHE A N 1
ATOM 1240 C CA . PHE A 1 157 ? 19.841 -5.535 -18.337 1.00 98.06 157 PHE A CA 1
ATOM 1241 C C . PHE A 1 157 ? 21.247 -6.153 -18.219 1.00 98.06 157 PHE A C 1
ATOM 1243 O O . PHE A 1 157 ? 21.418 -7.142 -17.505 1.00 98.06 157 PHE A O 1
ATOM 1250 N N . PRO A 1 158 ? 22.245 -5.650 -18.973 1.00 97.38 158 PRO A N 1
ATOM 1251 C CA . PRO A 1 158 ? 23.528 -6.339 -19.157 1.00 97.38 158 PRO A CA 1
ATOM 1252 C C . PRO A 1 158 ? 24.287 -6.650 -17.860 1.00 97.38 158 PRO A C 1
ATOM 1254 O O . PRO A 1 158 ? 24.835 -7.741 -17.725 1.00 97.38 158 PRO A O 1
ATOM 1257 N N . ASP A 1 159 ? 24.257 -5.739 -16.884 1.00 95.81 159 ASP A N 1
ATOM 1258 C CA . ASP A 1 159 ? 24.984 -5.868 -15.609 1.00 95.81 159 ASP A CA 1
ATOM 1259 C C . ASP A 1 159 ? 24.261 -6.751 -14.567 1.00 95.81 159 ASP A C 1
ATOM 1261 O O . ASP A 1 159 ? 24.607 -6.769 -13.385 1.00 95.81 159 ASP A O 1
ATOM 1265 N N . GLY A 1 160 ? 23.225 -7.477 -14.984 1.00 96.00 160 GLY A N 1
ATOM 1266 C CA . GLY A 1 160 ? 22.468 -8.404 -14.146 1.00 96.00 160 GLY A CA 1
ATOM 1267 C C . GLY A 1 160 ? 21.264 -8.968 -14.896 1.00 96.00 160 GLY A C 1
ATOM 1268 O O . GLY A 1 160 ? 20.136 -8.556 -14.601 1.00 96.00 160 GLY A O 1
ATOM 1269 N N . PRO A 1 161 ? 21.477 -9.860 -15.882 1.00 97.06 161 PRO A N 1
ATOM 1270 C CA . PRO A 1 161 ? 20.444 -10.266 -16.835 1.00 97.06 161 PRO A CA 1
ATOM 1271 C C . PRO A 1 161 ? 19.174 -10.831 -16.181 1.00 97.06 161 PRO A C 1
ATOM 1273 O O . PRO A 1 161 ? 18.064 -10.563 -16.641 1.00 97.06 161 PRO A O 1
ATOM 1276 N N . GLU A 1 162 ? 19.306 -11.520 -15.045 1.00 96.69 162 GLU A N 1
ATOM 1277 C CA . GLU A 1 162 ? 18.200 -12.054 -14.240 1.00 96.69 162 GLU A CA 1
ATOM 1278 C C . GLU A 1 162 ? 17.174 -11.002 -13.779 1.00 96.69 162 GLU A C 1
ATOM 1280 O O . GLU A 1 162 ? 16.054 -11.349 -13.391 1.00 96.69 162 GLU A O 1
ATOM 1285 N N . MET A 1 163 ? 17.517 -9.710 -13.833 1.00 97.88 163 MET A N 1
ATOM 1286 C CA . MET A 1 163 ? 16.578 -8.614 -13.587 1.00 97.88 163 MET A CA 1
ATOM 1287 C C . MET A 1 163 ? 15.371 -8.682 -14.535 1.00 97.88 163 MET A C 1
ATOM 1289 O O . MET A 1 163 ? 14.242 -8.418 -14.120 1.00 97.88 163 MET A O 1
ATOM 1293 N N . VAL A 1 164 ? 15.584 -9.086 -15.792 1.00 98.38 164 VAL A N 1
ATOM 1294 C CA . VAL A 1 164 ? 14.518 -9.217 -16.793 1.00 98.38 164 VAL A CA 1
ATOM 1295 C C . VAL A 1 164 ? 13.521 -10.305 -16.382 1.00 98.38 164 VAL A C 1
ATOM 1297 O O . VAL A 1 164 ? 12.314 -10.055 -16.338 1.00 98.38 164 VAL A O 1
ATOM 1300 N N . ASP A 1 165 ? 13.994 -11.492 -16.007 1.00 98.00 165 ASP A N 1
ATOM 1301 C CA . ASP A 1 165 ? 13.122 -12.570 -15.522 1.00 98.00 165 ASP A CA 1
ATOM 1302 C C . ASP A 1 165 ? 12.417 -12.182 -14.228 1.00 98.00 165 ASP A C 1
ATOM 1304 O O . ASP A 1 165 ? 11.234 -12.472 -14.055 1.00 98.00 165 ASP A O 1
ATOM 1308 N N . THR A 1 166 ? 13.117 -11.470 -13.344 1.00 98.25 166 THR A N 1
ATOM 1309 C CA . THR A 1 166 ? 12.565 -11.018 -12.065 1.00 98.25 166 THR A CA 1
ATOM 1310 C C . THR A 1 166 ? 11.368 -10.095 -12.278 1.00 98.25 166 THR A C 1
ATOM 1312 O O . THR A 1 166 ? 10.292 -10.335 -11.730 1.00 98.25 166 THR A O 1
ATOM 1315 N N . ILE A 1 167 ? 11.507 -9.073 -13.129 1.00 98.25 167 ILE A N 1
ATOM 1316 C CA . ILE A 1 167 ? 10.401 -8.157 -13.441 1.00 98.25 167 ILE A CA 1
ATOM 1317 C C . ILE A 1 167 ? 9.274 -8.907 -14.159 1.00 98.25 167 ILE A C 1
ATOM 1319 O O . ILE A 1 167 ? 8.098 -8.703 -13.842 1.00 98.25 167 ILE A O 1
ATOM 1323 N N . LYS A 1 168 ? 9.606 -9.821 -15.083 1.00 97.81 168 LYS A N 1
ATOM 1324 C CA . LYS A 1 168 ? 8.608 -10.650 -15.770 1.00 97.81 168 LYS A CA 1
ATOM 1325 C C . LYS A 1 168 ? 7.767 -11.447 -14.777 1.00 97.81 168 LYS A C 1
ATOM 1327 O O . LYS A 1 168 ? 6.537 -11.409 -14.870 1.00 97.81 168 LYS A O 1
ATOM 1332 N N . ALA A 1 169 ? 8.408 -12.141 -13.841 1.00 97.62 169 ALA A N 1
ATOM 1333 C CA . ALA A 1 169 ? 7.713 -12.964 -12.862 1.00 97.62 169 ALA A CA 1
ATOM 1334 C C . ALA A 1 169 ? 6.895 -12.103 -11.889 1.00 97.62 169 ALA A C 1
ATOM 1336 O O . ALA A 1 169 ? 5.754 -12.453 -11.588 1.00 97.62 169 ALA A O 1
ATOM 1337 N N . TYR A 1 170 ? 7.411 -10.938 -11.477 1.00 97.69 170 TYR A N 1
ATOM 1338 C CA . TYR A 1 170 ? 6.667 -9.972 -10.664 1.00 97.69 170 TYR A CA 1
ATOM 1339 C C . TYR A 1 170 ? 5.366 -9.525 -11.350 1.00 97.69 170 TYR A C 1
ATOM 1341 O O . TYR A 1 170 ? 4.284 -9.633 -10.767 1.00 97.69 170 TYR A O 1
ATOM 1349 N N . CYS A 1 171 ? 5.435 -9.105 -12.619 1.00 96.00 171 CYS A N 1
ATOM 1350 C CA . CYS A 1 171 ? 4.259 -8.711 -13.402 1.00 96.00 171 CYS A CA 1
ATOM 1351 C C . CYS A 1 171 ? 3.284 -9.879 -13.633 1.00 96.00 171 CYS A C 1
ATOM 1353 O O . CYS A 1 171 ? 2.068 -9.684 -13.635 1.00 96.00 171 CYS A O 1
ATOM 1355 N N . GLN A 1 172 ? 3.787 -11.105 -13.809 1.00 94.81 172 GLN A N 1
ATOM 1356 C CA . GLN A 1 172 ? 2.943 -12.297 -13.929 1.00 94.81 172 GLN A CA 1
ATOM 1357 C C . GLN A 1 172 ? 2.215 -12.620 -12.622 1.00 94.81 172 GLN A C 1
ATOM 1359 O O . GLN A 1 172 ? 1.016 -12.903 -12.657 1.00 94.81 172 GLN A O 1
ATOM 1364 N N . CYS A 1 173 ? 2.906 -12.539 -11.484 1.00 94.00 173 CYS A N 1
ATOM 1365 C CA . CYS A 1 173 ? 2.294 -12.709 -10.172 1.00 94.00 173 CYS A CA 1
ATOM 1366 C C . CYS A 1 173 ? 1.228 -11.635 -9.937 1.00 94.00 173 CYS A C 1
ATOM 1368 O O . CYS A 1 173 ? 0.094 -11.963 -9.593 1.00 94.00 173 CYS A O 1
ATOM 1370 N N . TRP A 1 174 ? 1.531 -10.370 -10.249 1.00 91.88 174 TRP A N 1
ATOM 1371 C CA . TRP A 1 174 ? 0.540 -9.298 -10.210 1.00 91.88 174 TRP A CA 1
ATOM 1372 C C . TRP A 1 174 ? -0.682 -9.610 -11.075 1.00 91.88 174 TRP A C 1
ATOM 1374 O O . TRP A 1 174 ? -1.802 -9.500 -10.594 1.00 91.88 174 TRP A O 1
ATOM 1384 N N . ALA A 1 175 ? -0.510 -10.068 -12.318 1.00 89.31 175 ALA A N 1
ATOM 1385 C CA . ALA A 1 175 ? -1.633 -10.406 -13.192 1.00 89.31 175 ALA A CA 1
ATOM 1386 C C . ALA A 1 175 ? -2.513 -11.541 -12.634 1.00 89.31 175 ALA A C 1
ATOM 1388 O O . ALA A 1 175 ? -3.726 -11.539 -12.853 1.00 89.31 175 ALA A O 1
ATOM 1389 N N . GLN A 1 176 ? -1.932 -12.508 -11.916 1.00 85.31 176 GLN A N 1
ATOM 1390 C CA . GLN A 1 176 ? -2.702 -13.542 -11.218 1.00 85.31 176 GLN A CA 1
ATOM 1391 C C . GLN A 1 176 ? -3.525 -12.930 -10.084 1.00 85.31 176 GLN A C 1
ATOM 1393 O O . GLN A 1 176 ? -4.728 -13.183 -10.001 1.00 85.31 176 GLN A O 1
ATOM 1398 N N . VAL A 1 177 ? -2.911 -12.070 -9.266 1.00 81.50 177 VAL A N 1
ATOM 1399 C CA . VAL A 1 177 ? -3.619 -11.444 -8.148 1.00 81.50 177 VAL A CA 1
ATOM 1400 C C . VAL A 1 177 ? -4.643 -10.395 -8.603 1.00 81.50 177 VAL A C 1
ATOM 1402 O O . VAL A 1 177 ? -5.735 -10.302 -8.047 1.00 81.50 177 VAL A O 1
ATOM 1405 N N . ASP A 1 178 ? -4.377 -9.665 -9.682 1.00 79.38 178 ASP A N 1
ATOM 1406 C CA . ASP A 1 178 ? -5.295 -8.671 -10.240 1.00 79.38 178 ASP A CA 1
ATOM 1407 C C . ASP A 1 178 ? -6.548 -9.313 -10.851 1.00 79.38 178 ASP A C 1
ATOM 1409 O O . ASP A 1 178 ? -7.660 -8.797 -10.710 1.00 79.38 178 ASP A O 1
ATOM 1413 N N . ARG A 1 179 ? -6.421 -10.502 -11.458 1.00 70.38 179 ARG A N 1
ATOM 1414 C CA . ARG A 1 179 ? -7.586 -11.288 -11.908 1.00 70.38 179 ARG A CA 1
ATOM 1415 C C . ARG A 1 179 ? -8.513 -11.644 -10.749 1.00 70.38 179 ARG A C 1
ATOM 1417 O O . ARG A 1 179 ? -9.730 -11.656 -10.929 1.00 70.38 179 ARG A O 1
ATOM 1424 N N . PHE A 1 180 ? -7.959 -11.858 -9.558 1.00 62.22 180 PHE A N 1
ATOM 1425 C CA . PHE A 1 180 ? -8.740 -12.068 -8.342 1.00 62.22 180 PHE A CA 1
ATOM 1426 C C . PHE A 1 180 ? -9.453 -10.795 -7.851 1.00 62.22 180 PHE A C 1
ATOM 1428 O O . PHE A 1 180 ? -10.446 -10.913 -7.134 1.00 62.22 180 PHE A O 1
ATOM 1435 N N . ARG A 1 181 ? -9.033 -9.599 -8.299 1.00 62.09 181 ARG A N 1
ATOM 1436 C CA . ARG A 1 181 ? -9.724 -8.312 -8.081 1.00 62.09 181 ARG A CA 1
ATOM 1437 C C . ARG A 1 181 ? -10.883 -8.092 -9.061 1.00 62.09 181 ARG A C 1
ATOM 1439 O O . ARG A 1 181 ? -11.927 -7.571 -8.677 1.00 62.09 181 ARG A O 1
ATOM 1446 N N . GLY A 1 182 ? -10.703 -8.468 -10.331 1.00 46.91 182 GLY A N 1
ATOM 1447 C CA . GLY A 1 182 ? -11.620 -8.145 -11.438 1.00 46.91 182 GLY A CA 1
ATOM 1448 C C . GLY A 1 182 ? -12.904 -8.984 -11.537 1.00 46.91 182 GLY A C 1
ATOM 1449 O O . GLY A 1 182 ? -13.750 -8.708 -12.388 1.00 46.91 182 GLY A O 1
ATOM 1450 N N . GLY A 1 183 ? -13.078 -9.995 -10.684 1.00 42.78 183 GLY A N 1
ATOM 1451 C CA . GLY A 1 183 ? -14.118 -11.016 -10.824 1.00 42.78 183 GLY A CA 1
ATOM 1452 C C . GLY A 1 183 ? -15.122 -11.103 -9.677 1.00 42.78 183 GLY A C 1
ATOM 1453 O O . GLY A 1 183 ? -15.283 -12.189 -9.143 1.00 42.78 183 GLY A O 1
ATOM 1454 N N . CYS A 1 184 ? -15.823 -10.024 -9.300 1.00 38.47 184 CYS A N 1
ATOM 1455 C CA . CYS A 1 184 ? -17.028 -10.121 -8.451 1.00 38.47 184 CYS A CA 1
ATOM 1456 C C . CYS A 1 184 ? -18.020 -8.952 -8.648 1.00 38.47 184 CYS A C 1
ATOM 1458 O O . CYS A 1 184 ? -18.353 -8.218 -7.723 1.00 38.47 184 CYS A O 1
ATOM 1460 N N . LYS A 1 185 ? -18.597 -8.827 -9.854 1.00 42.44 185 LYS A N 1
ATOM 1461 C CA . LYS A 1 185 ? -20.002 -8.364 -9.956 1.00 42.44 185 LYS A CA 1
ATOM 1462 C C . LYS A 1 185 ? -20.986 -9.434 -9.441 1.00 42.44 185 LYS A C 1
ATOM 1464 O O . LYS A 1 185 ? -22.126 -9.111 -9.117 1.00 42.44 185 LYS A O 1
ATOM 1469 N N . ASN A 1 186 ? -20.526 -10.677 -9.275 1.00 39.06 186 ASN A N 1
ATOM 1470 C CA . ASN A 1 186 ? -21.199 -11.708 -8.490 1.00 39.06 186 ASN A CA 1
ATOM 1471 C C . ASN A 1 186 ? -20.834 -11.520 -7.016 1.00 39.06 186 ASN A C 1
ATOM 1473 O O . ASN A 1 186 ? -19.708 -11.777 -6.624 1.00 39.06 186 ASN A O 1
ATOM 1477 N N . ARG A 1 187 ? -21.775 -11.072 -6.186 1.00 40.84 187 ARG A N 1
ATOM 1478 C CA . ARG A 1 187 ? -21.582 -10.703 -4.765 1.00 40.84 187 ARG A CA 1
ATOM 1479 C C . ARG A 1 187 ? -21.220 -11.877 -3.823 1.00 40.84 187 ARG A C 1
ATOM 1481 O O . ARG A 1 187 ? -21.469 -11.778 -2.626 1.00 40.84 187 ARG A O 1
ATOM 1488 N N . GLY A 1 188 ? -20.701 -12.990 -4.344 1.00 38.09 188 GLY A N 1
ATOM 1489 C CA . GLY A 1 188 ? -20.615 -14.273 -3.639 1.00 38.09 188 GLY A CA 1
ATOM 1490 C C . GLY A 1 188 ? -19.212 -14.828 -3.394 1.00 38.09 188 GLY A C 1
ATOM 1491 O O . GLY A 1 188 ? -19.066 -15.630 -2.480 1.00 38.09 188 GLY A O 1
ATOM 1492 N N . ILE A 1 189 ? -18.180 -14.414 -4.139 1.00 40.12 189 ILE A N 1
ATOM 1493 C CA . ILE A 1 189 ? -16.825 -14.962 -3.964 1.00 40.12 189 ILE A CA 1
ATOM 1494 C C . ILE A 1 189 ? -15.960 -13.905 -3.276 1.00 40.12 189 ILE A C 1
ATOM 1496 O O . ILE A 1 189 ? -15.226 -13.149 -3.907 1.00 40.12 189 ILE A O 1
ATOM 1500 N N . ARG A 1 190 ? -16.070 -13.824 -1.944 1.00 47.66 190 ARG A N 1
ATOM 1501 C CA . ARG A 1 190 ? -14.997 -13.229 -1.137 1.00 47.66 190 ARG A CA 1
ATOM 1502 C C . ARG A 1 190 ? -13.764 -14.086 -1.376 1.00 47.66 190 ARG A C 1
ATOM 1504 O O . ARG A 1 190 ? -13.763 -15.253 -1.007 1.00 47.66 190 ARG A O 1
ATOM 1511 N N . ASN A 1 191 ? -12.768 -13.538 -2.055 1.00 53.69 191 ASN A N 1
ATOM 1512 C CA . ASN A 1 191 ? -11.588 -14.309 -2.387 1.00 53.69 191 ASN A CA 1
ATOM 1513 C C . ASN A 1 191 ? -10.733 -14.473 -1.125 1.00 53.69 191 ASN A C 1
ATOM 1515 O O . ASN A 1 191 ? -10.192 -13.496 -0.616 1.00 53.69 191 ASN A O 1
ATOM 1519 N N . GLU A 1 192 ? -10.659 -15.694 -0.596 1.00 56.69 192 GLU A N 1
ATOM 1520 C CA . GLU A 1 192 ? -9.979 -16.016 0.669 1.00 56.69 192 GLU A CA 1
ATOM 1521 C C . GLU A 1 192 ? -8.468 -15.725 0.632 1.00 56.69 192 GLU A C 1
ATOM 1523 O O . GLU A 1 192 ? -7.837 -15.577 1.680 1.00 56.69 192 GLU A O 1
ATOM 1528 N N . LEU A 1 193 ? -7.903 -15.606 -0.577 1.00 58.03 193 LEU A N 1
ATOM 1529 C CA . LEU A 1 193 ? -6.478 -15.391 -0.821 1.00 58.03 193 LEU A CA 1
ATOM 1530 C C . LEU A 1 193 ? -6.033 -13.941 -0.593 1.00 58.03 193 LEU A C 1
ATOM 1532 O O . LEU A 1 193 ? -4.930 -13.712 -0.109 1.00 58.03 193 LEU A O 1
ATOM 1536 N N . VAL A 1 194 ? -6.875 -12.954 -0.921 1.00 59.69 194 VAL A N 1
ATOM 1537 C CA . VAL A 1 194 ? -6.545 -11.531 -0.748 1.00 59.69 194 VAL A CA 1
ATOM 1538 C C . VAL A 1 194 ? -7.411 -10.971 0.360 1.00 59.69 194 VAL A C 1
ATOM 1540 O O . VAL A 1 194 ? -8.591 -10.679 0.177 1.00 59.69 194 VAL A O 1
ATOM 1543 N N . LYS A 1 195 ? -6.803 -10.830 1.536 1.00 65.50 195 LYS A N 1
ATOM 1544 C CA . LYS A 1 195 ? -7.513 -10.393 2.735 1.00 65.50 195 LYS A CA 1
ATOM 1545 C C . LYS A 1 195 ? -7.736 -8.883 2.782 1.00 65.50 195 LYS A C 1
ATOM 1547 O O . LYS A 1 195 ? -8.518 -8.478 3.616 1.00 65.50 195 LYS A O 1
ATOM 1552 N N . LEU A 1 196 ? -7.124 -8.061 1.924 1.00 65.44 196 LEU A N 1
ATOM 1553 C CA . LEU A 1 196 ? -7.259 -6.592 1.949 1.00 65.44 196 LEU A CA 1
ATOM 1554 C C . LEU A 1 196 ? -8.311 -6.035 0.978 1.00 65.44 196 LEU A C 1
ATOM 1556 O O . LEU A 1 196 ? -8.781 -6.722 0.068 1.00 65.44 196 LEU A O 1
ATOM 1560 N N . SER A 1 197 ? -8.662 -4.755 1.151 1.00 66.00 197 SER A N 1
ATOM 1561 C CA . SER A 1 197 ? -9.492 -4.031 0.187 1.00 66.00 197 SER A CA 1
ATOM 1562 C C . SER A 1 197 ? -8.802 -3.900 -1.181 1.00 66.00 197 SER A C 1
ATOM 1564 O O . SER A 1 197 ? -7.578 -3.833 -1.290 1.00 66.00 197 SER A O 1
ATOM 1566 N N . SER A 1 198 ? -9.590 -3.827 -2.258 1.00 64.88 198 SER A N 1
ATOM 1567 C CA . SER A 1 198 ? -9.069 -3.762 -3.633 1.00 64.88 198 SER A CA 1
ATOM 1568 C C . SER A 1 198 ? -8.214 -2.524 -3.918 1.00 64.88 198 SER A C 1
ATOM 1570 O O . SER A 1 198 ? -7.346 -2.574 -4.786 1.00 64.88 198 SER A O 1
ATOM 1572 N N . GLN A 1 199 ? -8.492 -1.412 -3.230 1.00 64.50 199 GLN A N 1
ATOM 1573 C CA . GLN A 1 199 ? -7.768 -0.153 -3.397 1.00 64.50 199 GLN A CA 1
ATOM 1574 C C . GLN A 1 199 ? -6.421 -0.199 -2.674 1.00 64.50 199 GLN A C 1
ATOM 1576 O O . GLN A 1 199 ? -5.408 0.134 -3.279 1.00 64.50 199 GLN A O 1
ATOM 1581 N N . GLU A 1 200 ? -6.395 -0.680 -1.428 1.00 66.44 200 GLU A N 1
ATOM 1582 C CA . GLU A 1 200 ? -5.144 -0.875 -0.685 1.00 66.44 200 GLU A CA 1
ATOM 1583 C C . GLU A 1 200 ? -4.239 -1.861 -1.421 1.00 66.44 200 GLU A C 1
ATOM 1585 O O . GLU A 1 200 ? -3.074 -1.547 -1.654 1.00 66.44 200 GLU A O 1
ATOM 1590 N N . PHE A 1 201 ? -4.798 -2.975 -1.915 1.00 75.00 201 PHE A N 1
ATOM 1591 C CA . PHE A 1 201 ? -4.040 -3.979 -2.663 1.00 75.00 201 PHE A CA 1
ATOM 1592 C C . PHE A 1 201 ? -3.360 -3.416 -3.928 1.00 75.00 201 PHE A C 1
ATOM 1594 O O . PHE A 1 201 ? -2.272 -3.850 -4.296 1.00 75.00 201 PHE A O 1
ATOM 1601 N N . HIS A 1 202 ? -3.965 -2.419 -4.586 1.00 79.31 202 HIS A N 1
ATOM 1602 C CA . HIS A 1 202 ? -3.402 -1.810 -5.795 1.00 79.31 202 HIS A CA 1
ATOM 1603 C C . HIS A 1 202 ? -2.067 -1.107 -5.529 1.00 79.31 202 HIS A C 1
ATOM 1605 O O . HIS A 1 202 ? -1.150 -1.216 -6.339 1.00 79.31 202 HIS A O 1
ATOM 1611 N N . HIS A 1 203 ? -1.917 -0.449 -4.377 1.00 85.06 203 HIS A N 1
ATOM 1612 C CA . HIS A 1 203 ? -0.675 0.247 -4.036 1.00 85.06 203 HIS A CA 1
ATOM 1613 C C . HIS A 1 203 ? 0.501 -0.709 -3.797 1.00 85.06 203 HIS A C 1
ATOM 1615 O O . HIS A 1 203 ? 1.641 -0.323 -4.039 1.00 85.06 203 HIS A O 1
ATOM 1621 N N . HIS A 1 204 ? 0.256 -1.965 -3.404 1.00 89.75 204 HIS A N 1
ATOM 1622 C CA . HIS A 1 204 ? 1.324 -2.960 -3.238 1.00 89.75 204 HIS A CA 1
ATOM 1623 C C . HIS A 1 204 ? 2.077 -3.229 -4.549 1.00 89.75 204 HIS A C 1
ATOM 1625 O O . HIS A 1 204 ? 3.280 -3.488 -4.513 1.00 89.75 204 HIS A O 1
ATOM 1631 N N . PHE A 1 205 ? 1.401 -3.113 -5.701 1.00 93.00 205 PHE A N 1
ATOM 1632 C CA . PHE A 1 205 ? 2.040 -3.272 -7.009 1.00 93.00 205 PHE A CA 1
ATOM 1633 C C . PHE A 1 205 ? 3.027 -2.150 -7.310 1.00 93.00 205 PHE A C 1
ATOM 1635 O O . PHE A 1 205 ? 4.149 -2.389 -7.743 1.00 93.00 205 PHE A O 1
ATOM 1642 N N . TYR A 1 206 ? 2.638 -0.913 -7.015 1.00 94.06 206 TYR A N 1
ATOM 1643 C CA . TYR A 1 206 ? 3.518 0.230 -7.238 1.00 94.06 206 TYR A CA 1
ATOM 1644 C C . TYR A 1 206 ? 4.654 0.303 -6.218 1.00 94.06 206 TYR A C 1
ATOM 1646 O O . TYR A 1 206 ? 5.699 0.877 -6.502 1.00 94.06 206 TYR A O 1
ATOM 1654 N N . ARG A 1 207 ? 4.487 -0.319 -5.051 1.00 94.62 207 ARG A N 1
ATOM 1655 C CA . ARG A 1 207 ? 5.489 -0.365 -3.979 1.00 94.62 207 ARG A CA 1
ATOM 1656 C C . ARG A 1 207 ? 6.387 -1.600 -4.029 1.00 94.62 207 ARG A C 1
ATOM 1658 O O . ARG A 1 207 ? 7.103 -1.842 -3.065 1.00 94.62 207 ARG A O 1
ATOM 1665 N N . PHE A 1 208 ? 6.346 -2.391 -5.105 1.00 96.88 208 PHE A N 1
ATOM 1666 C CA . PHE A 1 208 ? 7.174 -3.596 -5.233 1.00 96.88 208 PHE A CA 1
ATOM 1667 C C . PHE A 1 208 ? 7.076 -4.503 -3.996 1.00 96.88 208 PHE A C 1
ATOM 1669 O O . PHE A 1 208 ? 8.077 -5.002 -3.491 1.00 96.88 208 PHE A O 1
ATOM 1676 N N . ASP A 1 209 ? 5.862 -4.682 -3.468 1.00 95.62 209 ASP A N 1
ATOM 1677 C CA . ASP A 1 209 ? 5.673 -5.443 -2.236 1.00 95.62 209 ASP A CA 1
ATOM 1678 C C . ASP A 1 209 ? 5.872 -6.946 -2.493 1.00 95.62 209 ASP A C 1
ATOM 1680 O O . ASP A 1 209 ? 5.236 -7.525 -3.382 1.00 95.62 209 ASP A O 1
ATOM 1684 N N . TYR A 1 210 ? 6.717 -7.589 -1.680 1.00 96.19 210 TYR A N 1
ATOM 1685 C CA . TYR A 1 210 ? 7.008 -9.027 -1.744 1.00 96.19 210 TYR A CA 1
ATOM 1686 C C . TYR A 1 210 ? 5.757 -9.901 -1.615 1.00 96.19 210 TYR A C 1
ATOM 1688 O O . TYR A 1 210 ? 5.744 -11.045 -2.063 1.00 96.19 210 TYR A O 1
ATOM 1696 N N . LYS A 1 211 ? 4.671 -9.374 -1.041 1.00 93.50 211 LYS A N 1
ATOM 1697 C CA . LYS A 1 211 ? 3.399 -10.095 -0.919 1.00 93.50 211 LYS A CA 1
ATOM 1698 C C . LYS A 1 211 ? 2.786 -10.440 -2.272 1.00 93.50 211 LYS A C 1
ATOM 1700 O O . LYS A 1 211 ? 2.014 -11.386 -2.354 1.00 93.50 211 LYS A O 1
ATOM 1705 N N . ILE A 1 212 ? 3.138 -9.721 -3.340 1.00 93.62 212 ILE A N 1
ATOM 1706 C CA . ILE A 1 212 ? 2.707 -10.068 -4.702 1.00 93.62 212 ILE A CA 1
ATOM 1707 C C . ILE A 1 212 ? 3.374 -11.356 -5.182 1.00 93.62 212 ILE A C 1
ATOM 1709 O O . ILE A 1 212 ? 2.757 -12.113 -5.922 1.00 93.62 212 ILE A O 1
ATOM 1713 N N . THR A 1 213 ? 4.600 -11.631 -4.741 1.00 95.88 213 THR A N 1
ATOM 1714 C CA . THR A 1 213 ? 5.370 -12.830 -5.102 1.00 95.88 213 THR A CA 1
ATOM 1715 C C . THR A 1 213 ? 5.302 -13.911 -4.024 1.00 95.88 213 THR A C 1
ATOM 1717 O O . THR A 1 213 ? 5.924 -14.960 -4.167 1.00 95.88 213 THR A O 1
ATOM 1720 N N . ALA A 1 214 ? 4.544 -13.681 -2.951 1.00 94.88 214 ALA A N 1
ATOM 1721 C CA . ALA A 1 214 ? 4.335 -14.633 -1.872 1.00 94.88 214 ALA A CA 1
ATOM 1722 C C . ALA A 1 214 ? 3.243 -15.660 -2.204 1.00 94.88 214 ALA A C 1
ATOM 1724 O O . ALA A 1 214 ? 2.296 -15.381 -2.943 1.00 94.88 214 ALA A O 1
ATOM 1725 N N . ASP A 1 215 ? 3.326 -16.837 -1.589 1.00 92.31 215 ASP A N 1
ATOM 1726 C CA . ASP A 1 215 ? 2.179 -17.714 -1.426 1.00 92.31 215 ASP A CA 1
ATOM 1727 C C . ASP A 1 215 ? 1.236 -17.113 -0.376 1.00 92.31 215 ASP A C 1
ATOM 1729 O O . ASP A 1 215 ? 1.421 -17.234 0.838 1.00 92.31 215 ASP A O 1
ATOM 1733 N N . LEU A 1 216 ? 0.194 -16.441 -0.862 1.00 88.06 216 LEU A N 1
ATOM 1734 C CA . LEU A 1 216 ? -0.796 -15.764 -0.026 1.00 88.06 216 LEU A CA 1
ATOM 1735 C C . LEU A 1 216 ? -1.580 -16.711 0.900 1.00 88.06 216 LEU A C 1
ATOM 1737 O O . LEU A 1 216 ? -2.204 -16.242 1.853 1.00 88.06 216 LEU A O 1
ATOM 1741 N N . ARG A 1 217 ? -1.560 -18.026 0.641 1.00 86.25 217 ARG A N 1
ATOM 1742 C CA . ARG A 1 217 ? -2.198 -19.035 1.505 1.00 86.25 217 ARG A CA 1
ATOM 1743 C C . ARG A 1 217 ? -1.404 -19.260 2.784 1.00 86.25 217 ARG A C 1
ATOM 1745 O O . ARG A 1 217 ? -1.995 -19.528 3.827 1.00 86.25 217 ARG A O 1
ATOM 1752 N N . GLU A 1 218 ? -0.086 -19.139 2.689 1.00 90.62 218 GLU A N 1
ATOM 1753 C CA . GLU A 1 218 ? 0.849 -19.394 3.783 1.00 90.62 218 GLU A CA 1
ATOM 1754 C C . GLU A 1 218 ? 1.284 -18.104 4.488 1.00 90.62 218 GLU A C 1
ATOM 1756 O O . GLU A 1 218 ? 1.721 -18.141 5.637 1.00 90.62 218 GLU A O 1
ATOM 1761 N N . LEU A 1 219 ? 1.133 -16.946 3.837 1.00 90.12 219 LEU A N 1
ATOM 1762 C CA . LEU A 1 219 ? 1.529 -15.661 4.402 1.00 90.12 219 LEU A CA 1
ATOM 1763 C C . LEU A 1 219 ? 0.670 -15.294 5.637 1.00 90.12 219 LEU A C 1
ATOM 1765 O O . LEU A 1 219 ? -0.542 -15.056 5.512 1.00 90.12 219 LEU A O 1
ATOM 1769 N N . PRO A 1 220 ? 1.264 -15.191 6.844 1.00 90.75 220 PRO A N 1
ATOM 1770 C CA . PRO A 1 220 ? 0.508 -14.948 8.066 1.00 90.75 220 PRO A CA 1
ATOM 1771 C C . PRO A 1 220 ? -0.076 -13.536 8.086 1.00 90.75 220 PRO A C 1
ATOM 1773 O O . PRO A 1 220 ? 0.566 -12.573 7.667 1.00 90.75 220 PRO A O 1
ATOM 1776 N N . MET A 1 221 ? -1.276 -13.373 8.658 1.00 88.94 221 MET A N 1
ATOM 1777 C CA . MET A 1 221 ? -1.900 -12.043 8.738 1.00 88.94 221 MET A CA 1
ATOM 1778 C C . MET A 1 221 ? -1.077 -11.034 9.535 1.00 88.94 221 MET A C 1
ATOM 1780 O O . MET A 1 221 ? -1.092 -9.849 9.221 1.00 88.94 221 MET A O 1
ATOM 1784 N N . LEU A 1 222 ? -0.321 -11.507 10.524 1.00 92.38 222 LEU A N 1
ATOM 1785 C CA . LEU A 1 222 ? 0.544 -10.657 11.327 1.00 92.38 222 LEU A CA 1
ATOM 1786 C C . LEU A 1 222 ? 1.632 -9.960 10.489 1.00 92.38 222 LEU A C 1
ATOM 1788 O O . LEU A 1 222 ? 2.009 -8.839 10.820 1.00 92.38 222 LEU A O 1
ATOM 1792 N N . ALA A 1 223 ? 2.098 -10.574 9.393 1.00 92.31 223 ALA A N 1
ATOM 1793 C CA . ALA A 1 223 ? 3.041 -9.926 8.480 1.00 92.31 223 ALA A CA 1
ATOM 1794 C C . ALA A 1 223 ? 2.428 -8.661 7.866 1.00 92.31 223 ALA A C 1
ATOM 1796 O O . ALA A 1 223 ? 3.065 -7.618 7.849 1.00 92.31 223 ALA A O 1
ATOM 1797 N N . TRP A 1 224 ? 1.154 -8.707 7.472 1.00 90.62 224 TRP A N 1
ATOM 1798 C CA . TRP A 1 224 ? 0.457 -7.543 6.924 1.00 90.62 224 TRP A CA 1
ATOM 1799 C C . TRP A 1 224 ? 0.313 -6.411 7.935 1.00 90.62 224 TRP A C 1
ATOM 1801 O O . TRP A 1 224 ? 0.502 -5.261 7.569 1.00 90.62 224 TRP A O 1
ATOM 1811 N N . VAL A 1 225 ? 0.028 -6.731 9.200 1.00 92.38 225 VAL A N 1
ATOM 1812 C CA . VAL A 1 225 ? -0.088 -5.727 10.272 1.00 92.38 225 VAL A CA 1
ATOM 1813 C C . VAL A 1 225 ? 1.255 -5.046 10.536 1.00 92.38 225 VAL A C 1
ATOM 1815 O O . VAL A 1 225 ? 1.316 -3.825 10.661 1.00 92.38 225 VAL A O 1
ATOM 1818 N N . ARG A 1 226 ? 2.342 -5.826 10.595 1.00 94.06 226 ARG A N 1
ATOM 1819 C CA . ARG A 1 226 ? 3.704 -5.299 10.784 1.00 94.06 226 ARG A CA 1
ATOM 1820 C C . ARG A 1 226 ? 4.119 -4.399 9.625 1.00 94.06 226 ARG A C 1
ATOM 1822 O O . ARG A 1 226 ? 4.608 -3.297 9.850 1.00 94.06 226 ARG A O 1
ATOM 1829 N N . ASP A 1 227 ? 3.862 -4.863 8.415 1.00 92.75 227 ASP A N 1
ATOM 1830 C CA . ASP A 1 227 ? 4.245 -4.188 7.185 1.00 92.75 227 ASP A CA 1
ATOM 1831 C C . ASP A 1 227 ? 3.426 -2.918 6.946 1.00 92.75 227 ASP A C 1
ATOM 1833 O O . ASP A 1 227 ? 3.969 -1.903 6.521 1.00 92.75 227 ASP A O 1
ATOM 1837 N N . GLU A 1 228 ? 2.132 -2.933 7.269 1.00 89.06 228 GLU A N 1
ATOM 1838 C CA . GLU A 1 228 ? 1.294 -1.735 7.244 1.00 89.06 228 GLU A CA 1
ATOM 1839 C C . GLU A 1 228 ? 1.797 -0.693 8.247 1.00 89.06 228 GLU A C 1
ATOM 1841 O O . GLU A 1 228 ? 1.885 0.484 7.902 1.00 89.06 228 GLU A O 1
ATOM 1846 N N . ALA A 1 229 ? 2.191 -1.110 9.454 1.00 92.00 229 ALA A N 1
ATOM 1847 C CA . ALA A 1 229 ? 2.787 -0.204 10.430 1.00 92.00 229 ALA A CA 1
ATOM 1848 C C . ALA A 1 229 ? 4.072 0.453 9.898 1.00 92.00 229 ALA A C 1
ATOM 1850 O O . ALA A 1 229 ? 4.276 1.648 10.110 1.00 92.00 229 ALA A O 1
ATOM 1851 N N . ASP A 1 230 ? 4.905 -0.290 9.165 1.00 92.38 230 ASP A N 1
ATOM 1852 C CA . ASP A 1 230 ? 6.130 0.238 8.558 1.00 92.38 230 ASP A CA 1
ATOM 1853 C C . ASP A 1 230 ? 5.844 1.176 7.373 1.00 92.38 230 ASP A C 1
ATOM 1855 O O . ASP A 1 230 ? 6.378 2.286 7.332 1.00 92.38 230 ASP A O 1
ATOM 1859 N N . ILE A 1 231 ? 4.926 0.807 6.472 1.00 89.56 231 ILE A N 1
ATOM 1860 C CA . ILE A 1 231 ? 4.461 1.654 5.354 1.00 89.56 231 ILE A CA 1
ATOM 1861 C C . ILE A 1 231 ? 3.884 2.973 5.883 1.00 89.56 231 ILE A C 1
ATOM 1863 O O . ILE A 1 231 ? 4.229 4.063 5.423 1.00 89.56 231 ILE A O 1
ATOM 1867 N N . MET A 1 232 ? 3.032 2.891 6.904 1.00 86.62 232 MET A N 1
ATOM 1868 C CA . MET A 1 232 ? 2.437 4.061 7.542 1.00 86.62 232 MET A CA 1
ATOM 1869 C C . MET A 1 232 ? 3.460 4.827 8.401 1.00 86.62 232 MET A C 1
ATOM 1871 O O . MET A 1 232 ? 3.214 5.977 8.780 1.00 86.62 232 MET A O 1
ATOM 1875 N N . GLN A 1 233 ? 4.650 4.275 8.647 1.00 88.62 233 GLN A N 1
ATOM 1876 C CA . GLN A 1 233 ? 5.688 4.849 9.508 1.00 88.62 233 GLN A CA 1
ATOM 1877 C C . GLN A 1 233 ? 5.148 5.108 10.921 1.00 88.62 233 GLN A C 1
ATOM 1879 O O . GLN A 1 233 ? 5.248 6.214 11.460 1.00 88.62 233 GLN A O 1
ATOM 1884 N N . TYR A 1 234 ? 4.498 4.101 11.502 1.00 91.56 234 TYR A N 1
ATOM 1885 C CA . TYR A 1 234 ? 4.105 4.124 12.903 1.00 91.56 234 TYR A CA 1
ATOM 1886 C C . TYR A 1 234 ? 5.349 4.286 13.778 1.00 91.56 234 TYR A C 1
ATOM 1888 O O . TYR A 1 234 ? 6.368 3.627 13.570 1.00 91.56 234 TYR A O 1
ATOM 1896 N N . GLY A 1 235 ? 5.258 5.153 14.789 1.00 92.00 235 GLY A N 1
ATOM 1897 C CA . GLY A 1 235 ? 6.260 5.174 15.852 1.00 92.00 235 GLY A CA 1
ATOM 1898 C C . GLY A 1 235 ? 6.284 3.833 16.606 1.00 92.00 235 GLY A C 1
ATOM 1899 O O . GLY A 1 235 ? 5.283 3.109 16.567 1.00 92.00 235 GLY A O 1
ATOM 1900 N N . PRO A 1 236 ? 7.373 3.508 17.331 1.00 95.06 236 PRO A N 1
ATOM 1901 C CA . PRO A 1 236 ? 7.533 2.214 18.004 1.00 95.06 236 PRO A CA 1
ATOM 1902 C C . PRO A 1 236 ? 6.326 1.811 18.862 1.00 95.06 236 PRO A C 1
ATOM 1904 O O . PRO A 1 236 ? 5.797 0.716 18.704 1.00 95.06 236 PRO A O 1
ATOM 1907 N N . GLN A 1 237 ? 5.810 2.745 19.668 1.00 95.69 237 GLN A N 1
ATOM 1908 C CA . GLN A 1 237 ? 4.646 2.520 20.528 1.00 95.69 237 GLN A CA 1
ATOM 1909 C C . GLN A 1 237 ? 3.385 2.131 19.737 1.00 95.69 237 GLN A C 1
ATOM 1911 O O . GLN A 1 237 ? 2.711 1.162 20.072 1.00 95.69 237 GLN A O 1
ATOM 1916 N N . LEU A 1 238 ? 3.064 2.855 18.659 1.00 95.69 238 LEU A N 1
ATOM 1917 C CA . LEU A 1 238 ? 1.891 2.553 17.835 1.00 95.69 238 LEU A CA 1
ATOM 1918 C C . LEU A 1 238 ? 2.056 1.225 17.082 1.00 95.69 238 LEU A C 1
ATOM 1920 O O . LEU A 1 238 ? 1.085 0.486 16.916 1.00 95.69 238 LEU A O 1
ATOM 1924 N N . LYS A 1 239 ? 3.279 0.896 16.651 1.00 96.19 239 LYS A N 1
ATOM 1925 C CA . LYS A 1 239 ? 3.584 -0.397 16.030 1.00 96.19 239 LYS A CA 1
ATOM 1926 C C . LYS A 1 239 ? 3.335 -1.543 17.013 1.00 96.19 239 LYS A C 1
ATOM 1928 O O . LYS A 1 239 ? 2.576 -2.455 16.686 1.00 96.19 239 LYS A O 1
ATOM 1933 N N . GLU A 1 240 ? 3.886 -1.464 18.222 1.00 97.62 240 GLU A N 1
ATOM 1934 C CA . GLU A 1 240 ? 3.662 -2.448 19.292 1.00 97.62 240 GLU A CA 1
ATOM 1935 C C . GLU A 1 240 ? 2.179 -2.579 19.647 1.00 97.62 240 GLU A C 1
ATOM 1937 O O . GLU A 1 240 ? 1.649 -3.691 19.706 1.00 97.62 240 GLU A O 1
ATOM 1942 N N . PHE A 1 241 ? 1.480 -1.450 19.784 1.00 98.12 241 PHE A N 1
ATOM 1943 C CA . PHE A 1 241 ? 0.039 -1.429 20.001 1.00 98.12 241 PHE A CA 1
ATOM 1944 C C . PHE A 1 241 ? -0.729 -2.139 18.886 1.00 98.12 241 PHE A C 1
ATOM 1946 O O . PHE A 1 241 ? -1.597 -2.958 19.170 1.00 98.12 241 PHE A O 1
ATOM 1953 N N . SER A 1 242 ? -0.426 -1.843 17.619 1.00 97.31 242 SER A N 1
ATOM 1954 C CA . SER A 1 242 ? -1.139 -2.423 16.475 1.00 97.31 242 SER A CA 1
ATOM 1955 C C . SER A 1 242 ? -1.008 -3.948 16.422 1.00 97.31 242 SER A C 1
ATOM 1957 O O . SER A 1 242 ? -1.988 -4.638 16.140 1.00 97.31 242 SER A O 1
ATOM 1959 N N . ILE A 1 243 ? 0.172 -4.469 16.773 1.00 97.69 243 ILE A N 1
ATOM 1960 C CA . ILE A 1 243 ? 0.455 -5.902 16.872 1.00 97.69 243 ILE A CA 1
ATOM 1961 C C . ILE A 1 243 ? -0.326 -6.514 18.037 1.00 97.69 243 ILE A C 1
ATOM 1963 O O . ILE A 1 243 ? -1.084 -7.460 17.827 1.00 97.69 243 ILE A O 1
ATOM 1967 N N . ALA A 1 244 ? -0.210 -5.941 19.239 1.00 98.38 244 ALA A N 1
ATOM 1968 C CA . ALA A 1 244 ? -0.896 -6.442 20.429 1.00 98.38 244 ALA A CA 1
ATOM 1969 C C . ALA A 1 244 ? -2.427 -6.417 20.267 1.00 98.38 244 ALA A C 1
ATOM 1971 O O . ALA A 1 244 ? -3.119 -7.370 20.628 1.00 98.38 244 ALA A O 1
ATOM 1972 N N . PHE A 1 245 ? -2.964 -5.349 19.670 1.00 98.31 245 PHE A N 1
ATOM 1973 C CA . PHE A 1 245 ? -4.386 -5.222 19.372 1.00 98.31 245 PHE A CA 1
ATOM 1974 C C . PHE A 1 245 ? -4.840 -6.268 18.350 1.00 98.31 245 PHE A C 1
ATOM 1976 O O . PHE A 1 245 ? -5.870 -6.912 18.553 1.00 98.31 245 PHE A O 1
ATOM 1983 N N . PHE A 1 246 ? -4.061 -6.497 17.287 1.00 97.75 246 PHE A N 1
ATOM 1984 C CA . PHE A 1 246 ? -4.352 -7.553 16.320 1.00 97.75 246 PHE A CA 1
ATOM 1985 C C . PHE A 1 246 ? -4.407 -8.933 16.987 1.00 97.75 246 PHE A C 1
ATOM 1987 O O . PHE A 1 246 ? -5.391 -9.654 16.804 1.00 97.75 246 PHE A O 1
ATOM 1994 N N . GLU A 1 247 ? -3.386 -9.282 17.772 1.00 97.50 247 GLU A N 1
ATOM 1995 C CA . GLU A 1 247 ? -3.273 -10.572 18.460 1.00 97.50 247 GLU A CA 1
ATOM 1996 C C . GLU A 1 247 ? -4.415 -10.802 19.458 1.00 97.50 247 GLU A C 1
ATOM 1998 O O . GLU A 1 247 ? -5.005 -11.886 19.469 1.00 97.50 247 GLU A O 1
ATOM 2003 N N . GLU A 1 248 ? -4.794 -9.791 20.250 1.00 97.94 248 GLU A N 1
ATOM 2004 C CA . GLU A 1 248 ? -5.943 -9.899 21.159 1.00 97.94 248 GLU A CA 1
ATOM 2005 C C . GLU A 1 248 ? -7.252 -10.074 20.379 1.00 97.94 248 GLU A C 1
ATOM 2007 O O . GLU A 1 248 ? -8.053 -10.950 20.707 1.00 97.94 248 GLU A O 1
ATOM 2012 N N . MET A 1 249 ? -7.460 -9.318 19.296 1.00 97.44 249 MET A N 1
ATOM 2013 C CA . MET A 1 249 ? -8.662 -9.445 18.466 1.00 97.44 249 MET A CA 1
ATOM 2014 C C . MET A 1 249 ? -8.780 -10.826 17.799 1.00 97.44 249 MET A C 1
ATOM 2016 O O . MET A 1 249 ? -9.899 -11.313 17.617 1.00 97.44 249 MET A O 1
ATOM 2020 N N . GLN A 1 250 ? -7.665 -11.503 17.486 1.00 94.88 250 GLN A N 1
ATOM 2021 C CA . GLN A 1 250 ? -7.692 -12.862 16.920 1.00 94.88 250 GLN A CA 1
ATOM 2022 C C . GLN A 1 250 ? -8.234 -13.922 17.891 1.00 94.88 250 GLN A C 1
ATOM 2024 O O . GLN A 1 250 ? -8.694 -14.983 17.438 1.00 94.88 250 GLN A O 1
ATOM 2029 N N . LYS A 1 251 ? -8.239 -13.635 19.201 1.00 96.50 251 LYS A N 1
ATOM 2030 C CA . LYS A 1 251 ? -8.814 -14.514 20.229 1.00 96.50 251 LYS A CA 1
ATOM 2031 C C . LYS A 1 251 ? -10.337 -14.567 20.165 1.00 96.50 251 LYS A C 1
ATOM 203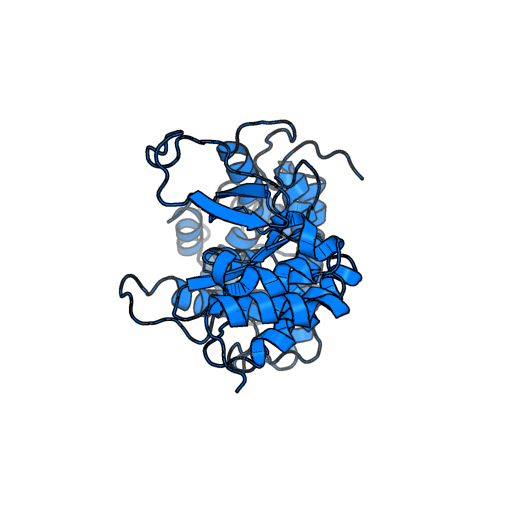3 O O . LYS A 1 251 ? -10.910 -15.504 20.704 1.00 96.50 251 LYS A O 1
ATOM 2038 N N . TYR A 1 252 ? -11.007 -13.624 19.500 1.00 96.81 252 TYR A N 1
ATOM 2039 C CA . TYR A 1 252 ? -12.469 -13.582 19.428 1.00 96.81 252 TYR A CA 1
ATOM 2040 C C . TYR A 1 252 ? -13.018 -14.324 18.201 1.00 96.81 252 TYR A C 1
ATOM 2042 O O . TYR A 1 252 ? -12.558 -14.168 17.066 1.00 96.81 252 TYR A O 1
ATOM 2050 N N . GLY A 1 253 ? -14.041 -15.149 18.422 1.00 94.75 253 GLY A N 1
ATOM 2051 C CA . GLY A 1 253 ? -14.751 -15.883 17.381 1.00 94.75 253 GLY A CA 1
ATOM 2052 C C . GLY A 1 253 ? -15.501 -14.949 16.430 1.00 94.75 253 GLY A C 1
ATOM 2053 O O . GLY A 1 253 ? -16.199 -14.030 16.853 1.00 94.75 253 GLY A O 1
ATOM 2054 N N . GLY A 1 254 ? -15.375 -15.189 15.122 1.00 92.44 254 GLY A N 1
ATOM 2055 C CA . GLY A 1 254 ? -16.086 -14.433 14.085 1.00 92.44 254 GLY A CA 1
ATOM 2056 C C . GLY A 1 254 ? -15.527 -13.039 13.778 1.00 92.44 254 GLY A C 1
ATOM 2057 O O . GLY A 1 254 ? -16.065 -12.371 12.890 1.00 92.44 254 GLY A O 1
ATOM 2058 N N . VAL A 1 255 ? -14.470 -12.601 14.470 1.00 94.56 255 VAL A N 1
ATOM 2059 C CA . VAL A 1 255 ? -13.706 -11.407 14.091 1.00 94.56 255 VAL A CA 1
ATOM 2060 C C . VAL A 1 255 ? -12.761 -11.769 12.946 1.00 94.56 255 VAL A C 1
ATOM 2062 O O . VAL A 1 255 ? -12.005 -12.734 13.036 1.00 94.56 255 VAL A O 1
ATOM 2065 N N . ALA A 1 256 ? -12.811 -10.991 11.869 1.00 91.56 256 ALA A N 1
ATOM 2066 C CA . ALA A 1 256 ? -11.896 -11.073 10.737 1.00 91.56 256 ALA A CA 1
ATOM 2067 C C . ALA A 1 256 ? -11.101 -9.768 10.611 1.00 91.56 256 ALA A C 1
ATOM 2069 O O . ALA A 1 256 ? -11.602 -8.705 10.977 1.00 91.56 256 ALA A O 1
ATOM 2070 N N . PHE A 1 257 ? -9.890 -9.849 10.062 1.00 89.94 257 PHE A N 1
ATOM 2071 C CA . PHE A 1 257 ? -9.069 -8.685 9.735 1.00 89.94 257 PHE A CA 1
ATOM 2072 C C . PHE A 1 257 ? -8.882 -8.588 8.219 1.00 89.94 257 PHE A C 1
ATOM 2074 O O . PHE A 1 257 ? -8.532 -9.582 7.581 1.00 89.94 257 PHE A O 1
ATOM 2081 N N . ASN A 1 258 ? -9.149 -7.411 7.653 1.00 84.38 258 ASN A N 1
ATOM 2082 C CA . ASN A 1 258 ? -9.022 -7.137 6.220 1.00 84.38 258 ASN A CA 1
ATOM 2083 C C . ASN A 1 258 ? -8.383 -5.769 5.911 1.00 84.38 258 ASN A C 1
ATOM 2085 O O . ASN A 1 258 ? -8.769 -5.114 4.944 1.00 84.38 258 ASN A O 1
ATOM 2089 N N . GLY A 1 259 ? -7.477 -5.318 6.785 1.00 84.50 259 GLY A N 1
ATOM 2090 C CA . GLY A 1 259 ? -7.098 -3.906 6.954 1.00 84.50 259 GLY A CA 1
ATOM 2091 C C . GLY A 1 259 ? -7.966 -3.233 8.026 1.00 84.50 259 GLY A C 1
ATOM 2092 O O . GLY A 1 259 ? -7.487 -2.452 8.842 1.00 84.50 259 GLY A O 1
ATOM 2093 N N . ASP A 1 260 ? -9.231 -3.657 8.123 1.00 90.50 260 ASP A N 1
ATOM 2094 C CA . ASP A 1 260 ? -10.143 -3.305 9.207 1.00 90.50 260 ASP A CA 1
ATOM 2095 C C . ASP A 1 260 ? -10.503 -4.525 10.054 1.00 90.50 260 ASP A C 1
ATOM 2097 O O . ASP A 1 260 ? -10.456 -5.669 9.603 1.00 90.50 260 ASP A O 1
ATOM 2101 N N . TYR A 1 261 ? -10.936 -4.280 11.289 1.00 93.88 261 TYR A N 1
ATOM 2102 C CA . TYR A 1 261 ? -11.523 -5.31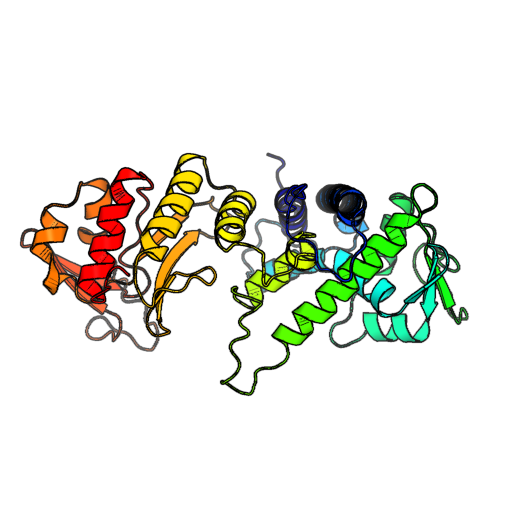5 12.131 1.00 93.88 261 TYR A CA 1
ATOM 2103 C C . TYR A 1 261 ? -13.010 -5.423 11.815 1.00 93.88 261 TYR A C 1
ATOM 2105 O O . TYR A 1 261 ? -13.773 -4.464 11.979 1.00 93.88 261 TYR A O 1
ATOM 2113 N N . MET A 1 262 ? -13.427 -6.604 11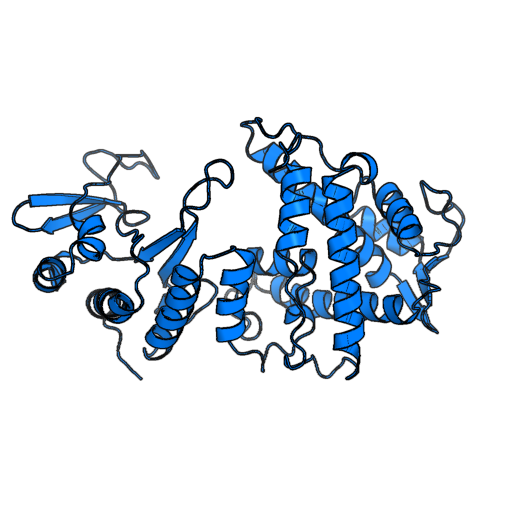.369 1.00 94.06 262 MET A N 1
ATOM 2114 C CA . MET A 1 262 ? -14.765 -6.895 10.871 1.00 94.06 262 MET A CA 1
ATOM 2115 C C . MET A 1 262 ? -15.444 -7.954 11.741 1.00 94.06 262 MET A C 1
ATOM 2117 O O . MET A 1 262 ? -14.853 -8.982 12.048 1.00 94.06 262 MET A O 1
ATOM 2121 N N . TYR A 1 263 ? -16.721 -7.759 12.065 1.00 95.56 263 TYR A N 1
ATOM 2122 C CA . TYR A 1 263 ? -17.560 -8.751 12.741 1.00 95.56 263 TYR A CA 1
ATOM 2123 C C . TYR A 1 263 ? -18.951 -8.778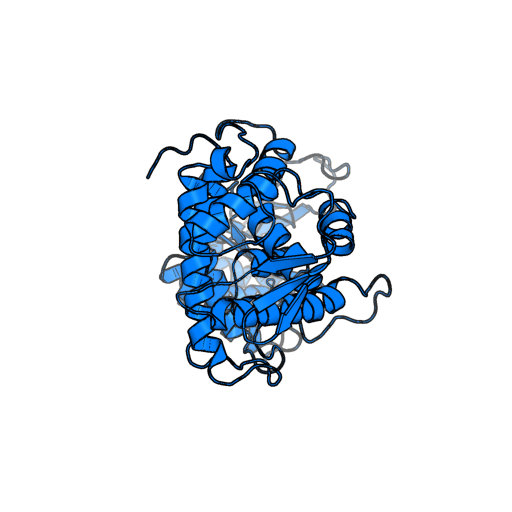 12.109 1.00 95.56 263 TYR A C 1
ATOM 2125 O O . TYR A 1 263 ? -19.560 -7.733 11.866 1.00 95.56 263 TYR A O 1
ATOM 2133 N N . LYS A 1 264 ? -19.448 -9.978 11.771 1.00 93.69 264 LYS A N 1
ATOM 2134 C CA . LYS A 1 264 ? -20.729 -10.179 11.054 1.00 93.69 264 LYS A CA 1
ATOM 2135 C C . LYS A 1 264 ? -20.873 -9.276 9.813 1.00 93.69 264 LYS A C 1
ATOM 2137 O O . LYS A 1 264 ? -21.929 -8.708 9.546 1.00 93.69 264 LYS A O 1
ATOM 2142 N N . GLY A 1 265 ? -19.773 -9.110 9.074 1.00 88.88 265 GLY A N 1
ATOM 2143 C CA . GLY A 1 265 ? -19.711 -8.296 7.855 1.00 88.88 265 GLY A CA 1
ATOM 2144 C C . GLY A 1 265 ? -19.705 -6.778 8.069 1.00 88.88 265 GLY A C 1
ATOM 2145 O O . GLY A 1 265 ? -19.781 -6.045 7.087 1.00 88.88 265 GLY A O 1
ATOM 2146 N N . LYS A 1 266 ? -19.601 -6.292 9.311 1.00 91.81 266 LYS A N 1
ATOM 2147 C CA . LYS A 1 266 ? -19.532 -4.863 9.645 1.00 91.81 266 LYS A CA 1
ATOM 2148 C C . LYS A 1 266 ? -18.171 -4.524 10.236 1.00 91.81 266 LYS A C 1
ATOM 2150 O O . LYS A 1 266 ? -17.641 -5.299 11.023 1.00 91.81 266 LYS A O 1
ATOM 2155 N N . ARG A 1 267 ? -17.638 -3.351 9.896 1.00 93.56 267 ARG A N 1
ATOM 2156 C CA . ARG A 1 267 ? -16.438 -2.813 10.540 1.00 93.56 267 ARG A CA 1
ATOM 2157 C C . ARG A 1 267 ? -16.737 -2.434 11.980 1.00 93.56 267 ARG A C 1
ATOM 2159 O O . ARG A 1 267 ? -17.658 -1.650 12.212 1.00 93.56 267 ARG A O 1
ATOM 2166 N N . ILE A 1 268 ? -15.934 -2.948 12.901 1.00 96.81 268 ILE A N 1
ATOM 2167 C CA . ILE A 1 268 ? -16.027 -2.680 14.336 1.00 96.81 268 ILE A CA 1
ATOM 2168 C C . ILE A 1 268 ? -14.847 -1.856 14.850 1.00 96.81 268 ILE A C 1
ATOM 2170 O O . ILE A 1 268 ? -15.035 -1.055 15.762 1.00 96.81 268 ILE A O 1
ATOM 2174 N N . ALA A 1 269 ? -13.672 -1.977 14.224 1.00 96.50 269 ALA A N 1
ATOM 2175 C CA . ALA A 1 269 ? -12.510 -1.156 14.539 1.00 96.50 269 ALA A CA 1
ATOM 2176 C C . ALA A 1 269 ? -11.603 -0.933 13.318 1.00 96.50 269 ALA A C 1
ATOM 2178 O O . ALA A 1 269 ? -11.672 -1.679 12.340 1.00 96.50 269 ALA A O 1
ATOM 2179 N N . ARG A 1 270 ? -10.772 0.109 13.374 1.00 94.25 270 ARG A N 1
ATOM 2180 C CA . ARG A 1 270 ? -9.737 0.457 12.384 1.00 94.25 270 ARG A CA 1
ATOM 2181 C C . ARG A 1 270 ? -8.680 1.319 13.068 1.00 94.25 270 ARG A C 1
ATOM 2183 O O . ARG A 1 270 ? -9.054 2.191 13.844 1.00 94.25 270 ARG A O 1
ATOM 2190 N N . ILE A 1 271 ? -7.408 1.145 12.729 1.00 93.44 271 ILE A N 1
ATOM 2191 C CA . ILE A 1 271 ? -6.361 2.133 13.025 1.00 93.44 271 ILE A CA 1
ATOM 2192 C C . ILE A 1 271 ? -6.118 2.909 11.732 1.00 93.44 271 ILE A C 1
ATOM 2194 O O . ILE A 1 271 ? -5.976 2.304 10.676 1.00 93.44 271 ILE A O 1
ATOM 2198 N N . THR A 1 272 ? -6.171 4.239 11.763 1.00 89.50 272 THR A N 1
ATOM 2199 C CA . THR A 1 272 ? -6.020 5.040 10.539 1.00 89.50 272 THR A CA 1
ATOM 2200 C C . THR A 1 272 ? -5.532 6.449 10.832 1.00 89.50 272 THR A C 1
ATOM 2202 O O . THR A 1 272 ? -5.666 6.933 11.954 1.00 89.50 272 THR A O 1
ATOM 2205 N N . ASN A 1 273 ? -4.983 7.114 9.818 1.00 85.38 273 ASN A N 1
ATOM 2206 C CA . ASN A 1 273 ? -4.679 8.538 9.874 1.00 85.38 273 ASN A CA 1
ATOM 2207 C C . ASN A 1 273 ? -5.945 9.338 9.539 1.00 85.38 273 ASN A C 1
ATOM 2209 O O . ASN A 1 273 ? -6.602 9.066 8.534 1.00 85.38 273 ASN A O 1
ATOM 2213 N N . THR A 1 274 ? -6.303 10.315 10.366 1.00 69.94 274 THR A N 1
ATOM 2214 C CA . THR A 1 274 ? -7.539 11.095 10.181 1.00 69.94 274 THR A CA 1
ATOM 2215 C C . THR A 1 274 ? -7.334 12.475 9.588 1.00 69.94 274 THR A C 1
ATOM 2217 O O . THR A 1 274 ? -8.319 13.162 9.325 1.00 69.94 274 THR A O 1
ATOM 2220 N N . ILE A 1 275 ? -6.088 12.902 9.394 1.00 56.72 275 ILE A N 1
ATOM 2221 C CA . ILE A 1 275 ? -5.784 14.218 8.841 1.00 56.72 275 ILE A CA 1
ATOM 2222 C C . ILE A 1 275 ? -5.202 14.044 7.437 1.00 56.72 275 ILE A C 1
ATOM 2224 O O . ILE A 1 275 ? -4.441 13.108 7.181 1.00 56.72 275 ILE A O 1
ATOM 2228 N N . SER A 1 276 ? -5.590 14.945 6.522 1.00 51.53 276 SER A N 1
ATOM 2229 C CA . SER A 1 276 ? -4.960 15.083 5.206 1.00 51.53 276 SER A CA 1
ATOM 2230 C C . SER A 1 276 ? -3.434 14.992 5.358 1.00 51.53 276 SER A C 1
ATOM 2232 O O . SER A 1 276 ? -2.890 15.664 6.242 1.00 51.53 276 SER A O 1
ATOM 2234 N N . PRO A 1 277 ? -2.726 14.213 4.515 1.00 49.34 277 PRO A N 1
ATOM 2235 C CA . PRO A 1 277 ? -1.276 14.030 4.604 1.00 49.34 277 PRO A CA 1
ATOM 2236 C C . PRO A 1 277 ? -0.476 15.343 4.700 1.00 49.34 277 PRO A C 1
ATOM 2238 O O . PRO A 1 277 ? 0.665 15.336 5.160 1.00 49.34 277 PRO A O 1
ATOM 2241 N N . ALA A 1 278 ? -1.048 16.474 4.274 1.00 41.44 278 ALA A N 1
ATOM 2242 C CA . ALA A 1 278 ? -0.464 17.812 4.362 1.00 41.44 278 ALA A CA 1
ATOM 2243 C C . ALA A 1 278 ? -0.272 18.356 5.796 1.00 41.44 278 ALA A C 1
ATOM 2245 O O . ALA A 1 278 ? 0.611 19.180 5.999 1.00 41.44 278 ALA A O 1
ATOM 2246 N N . MET A 1 279 ? -1.042 17.904 6.792 1.00 43.94 279 MET A N 1
ATOM 2247 C CA . MET A 1 279 ? -1.072 18.505 8.144 1.00 43.94 279 MET A CA 1
ATOM 2248 C C . MET A 1 279 ? -0.473 17.601 9.238 1.00 43.94 279 MET A C 1
ATOM 2250 O O . MET A 1 279 ? -0.711 17.801 10.427 1.00 43.94 279 MET A O 1
ATOM 2254 N N . GLY A 1 280 ? 0.329 16.611 8.838 1.00 56.22 280 GLY A N 1
ATOM 2255 C CA . GLY A 1 280 ? 0.959 15.647 9.740 1.00 56.22 280 GLY A CA 1
ATOM 2256 C C . GLY A 1 280 ? 0.153 14.357 9.912 1.00 56.22 280 GLY A C 1
ATOM 2257 O O . GLY A 1 280 ? -1.041 14.285 9.625 1.00 56.22 280 GLY A O 1
ATOM 2258 N N . LYS A 1 281 ? 0.842 13.298 10.346 1.00 68.75 281 LYS A N 1
ATOM 2259 C CA . LYS A 1 281 ? 0.247 11.982 10.599 1.00 68.75 281 LYS A CA 1
ATOM 2260 C C . LYS A 1 281 ? -0.348 11.974 12.007 1.00 68.75 281 LYS A C 1
ATOM 2262 O O . LYS A 1 281 ? 0.404 11.974 12.976 1.00 68.75 281 LYS A O 1
ATOM 2267 N N . ASN A 1 282 ? -1.676 11.965 12.120 1.00 83.44 282 ASN A N 1
ATOM 2268 C CA . ASN A 1 282 ? -2.367 11.781 13.395 1.00 83.44 282 ASN A CA 1
ATOM 2269 C C . ASN A 1 282 ? -3.155 10.473 13.345 1.00 83.44 282 ASN A C 1
ATOM 2271 O O . ASN A 1 282 ? -4.239 10.394 12.759 1.00 83.44 282 ASN A O 1
ATOM 2275 N N . TYR A 1 283 ? -2.556 9.431 13.914 1.00 90.88 283 TYR A N 1
ATOM 2276 C CA . TYR A 1 283 ? -3.151 8.107 13.956 1.00 90.88 283 TYR A CA 1
ATOM 2277 C C . TYR A 1 283 ? -4.174 8.015 15.075 1.00 90.88 283 TYR A C 1
ATOM 2279 O O . TYR A 1 283 ? -3.924 8.450 16.196 1.00 90.88 283 TYR A O 1
ATOM 2287 N N . MET A 1 284 ? -5.311 7.395 14.776 1.00 93.69 284 MET A N 1
ATOM 2288 C CA . MET A 1 284 ? -6.327 7.077 15.768 1.00 93.69 284 MET A CA 1
ATOM 2289 C C . MET A 1 284 ? -6.821 5.644 15.598 1.00 93.69 284 MET A C 1
ATOM 2291 O O . MET A 1 284 ? -7.040 5.173 14.478 1.00 93.69 284 MET A O 1
ATOM 2295 N N . LEU A 1 285 ? -7.046 4.967 16.722 1.00 96.31 285 LEU A N 1
ATOM 2296 C CA . LEU A 1 285 ? -7.901 3.790 16.776 1.00 96.31 285 LEU A CA 1
ATOM 2297 C C . LEU A 1 285 ? -9.352 4.270 16.765 1.00 96.31 285 LEU A C 1
ATOM 2299 O O . LEU A 1 285 ? -9.783 4.984 17.659 1.00 96.31 285 LEU A O 1
ATOM 2303 N N . ILE A 1 286 ? -10.124 3.877 15.764 1.00 95.50 286 ILE A N 1
ATOM 2304 C CA . ILE A 1 286 ? -11.549 4.181 15.671 1.00 95.50 286 ILE A CA 1
ATOM 2305 C C . ILE A 1 286 ? -12.320 2.936 16.080 1.00 95.50 286 ILE A C 1
ATOM 2307 O O . ILE A 1 286 ? -12.255 1.929 15.373 1.00 95.50 286 ILE A O 1
ATOM 2311 N N . LEU A 1 287 ? -13.105 3.018 17.155 1.00 97.38 287 LEU A N 1
ATOM 2312 C CA . LEU A 1 287 ? -14.051 1.967 17.538 1.00 97.38 287 LEU A CA 1
ATOM 2313 C C . LEU A 1 287 ? -15.472 2.352 17.113 1.00 97.38 287 LEU A C 1
ATOM 2315 O O . LEU A 1 287 ? -15.906 3.497 17.242 1.00 97.38 287 LEU A O 1
ATOM 2319 N N . LYS A 1 288 ? -16.233 1.394 16.583 1.00 96.25 288 LYS A N 1
ATOM 2320 C CA . LYS A 1 288 ? -17.646 1.593 16.234 1.00 96.25 288 LYS A CA 1
ATOM 2321 C C . LYS A 1 288 ? -18.523 1.205 17.410 1.00 96.25 288 LYS A C 1
ATOM 2323 O O . LYS A 1 288 ? -19.045 0.101 17.442 1.00 96.25 288 LYS A O 1
ATOM 2328 N N . LEU A 1 289 ? -18.693 2.128 18.342 1.00 96.56 289 LEU A N 1
ATOM 2329 C CA . LEU A 1 289 ? -19.551 1.966 19.513 1.00 96.56 289 LEU A CA 1
ATOM 2330 C C . LEU A 1 289 ? -20.862 2.725 19.284 1.00 96.56 289 LEU A C 1
ATOM 2332 O O . LEU A 1 289 ? -20.827 3.861 18.815 1.00 96.56 289 LEU A O 1
ATOM 2336 N N . LYS A 1 290 ? -22.017 2.105 19.536 1.00 94.44 290 LYS A N 1
ATOM 2337 C CA . LYS A 1 290 ? -23.337 2.728 19.320 1.00 94.44 290 LYS A CA 1
ATOM 2338 C C . LYS A 1 290 ? -24.236 2.638 20.542 1.00 94.44 290 LYS A C 1
ATOM 2340 O O . LYS A 1 290 ? -25.142 3.455 20.672 1.00 94.44 290 LYS A O 1
ATOM 2345 N N . GLY A 1 291 ? -24.017 1.651 21.406 1.00 94.75 291 GLY A N 1
ATOM 2346 C CA . GLY A 1 291 ? -24.826 1.377 22.583 1.00 94.75 291 GLY A CA 1
ATOM 2347 C C . GLY A 1 291 ? -24.133 1.719 23.895 1.00 94.75 291 GLY A C 1
ATOM 2348 O O . GLY A 1 291 ? -24.338 0.978 24.847 1.00 94.75 291 GLY A O 1
ATOM 2349 N N . VAL A 1 292 ? -23.352 2.805 23.960 1.00 96.25 292 VAL A N 1
ATOM 2350 C CA . VAL A 1 292 ? -22.497 3.159 25.116 1.00 96.25 292 VAL A CA 1
ATOM 2351 C C . VAL A 1 292 ? -23.225 3.091 26.462 1.00 96.25 292 VAL A C 1
ATOM 2353 O O . VAL A 1 292 ? -22.691 2.519 27.405 1.00 96.25 292 VAL A O 1
ATOM 2356 N N . ASN A 1 293 ? -24.476 3.560 26.540 1.00 96.44 293 ASN A N 1
ATOM 2357 C CA . ASN A 1 293 ? -25.278 3.500 27.771 1.00 96.44 293 ASN A CA 1
ATOM 2358 C C . ASN A 1 293 ? -25.456 2.080 28.345 1.00 96.44 293 ASN A C 1
ATOM 2360 O O . ASN A 1 293 ? -25.737 1.937 29.527 1.00 96.44 293 ASN A O 1
ATOM 2364 N N . LYS A 1 294 ? -25.312 1.021 27.537 1.00 97.06 294 LYS A N 1
ATOM 2365 C CA . LYS A 1 294 ? -25.435 -0.374 27.998 1.00 97.06 294 LYS A CA 1
ATOM 2366 C C . LYS A 1 294 ? -24.269 -0.823 28.876 1.00 97.06 294 LYS A C 1
ATOM 2368 O O . LYS A 1 294 ? -24.381 -1.846 29.540 1.00 97.06 294 LYS A O 1
ATOM 2373 N N . TYR A 1 295 ? -23.149 -0.118 28.807 1.00 97.69 295 TYR A N 1
ATOM 2374 C CA . TYR A 1 295 ? -21.918 -0.457 29.509 1.00 97.69 295 TYR A CA 1
ATOM 2375 C C . TYR A 1 295 ? -21.237 0.801 30.060 1.00 97.69 295 TYR A C 1
ATOM 2377 O O . TYR A 1 295 ? -20.010 0.877 30.129 1.00 97.69 295 TYR A O 1
ATOM 2385 N N . ILE A 1 296 ? -22.038 1.798 30.447 1.00 97.38 296 ILE A N 1
ATOM 2386 C CA . ILE A 1 296 ? -21.523 3.077 30.933 1.00 97.38 296 ILE A CA 1
ATOM 2387 C C . ILE A 1 296 ? -20.710 2.918 32.221 1.00 97.38 296 ILE A C 1
ATOM 2389 O O . ILE A 1 296 ? -19.636 3.498 32.312 1.00 97.38 296 ILE A O 1
ATOM 2393 N N . ASP A 1 297 ? -21.120 2.024 33.124 1.00 97.38 297 ASP A N 1
ATOM 2394 C CA . ASP A 1 297 ? -20.397 1.725 34.367 1.00 97.38 297 ASP A CA 1
ATOM 2395 C C . ASP A 1 297 ? -18.945 1.293 34.105 1.00 97.38 297 ASP A C 1
ATOM 2397 O O . ASP A 1 297 ? -18.036 1.600 34.875 1.00 97.38 297 ASP A O 1
ATOM 2401 N N . PHE A 1 298 ? -18.705 0.588 32.993 1.00 98.31 298 PHE A N 1
ATOM 2402 C CA . PHE A 1 298 ? -17.355 0.226 32.572 1.00 98.31 298 PHE A CA 1
ATOM 2403 C C . PHE A 1 298 ? -16.593 1.439 32.026 1.00 98.31 298 PHE A C 1
ATOM 2405 O O . PHE A 1 298 ? -15.423 1.624 32.351 1.00 98.31 298 PHE A O 1
ATOM 2412 N N . VAL A 1 299 ? -17.255 2.284 31.227 1.00 97.94 299 VAL A N 1
ATOM 2413 C CA . VAL A 1 299 ? -16.668 3.522 30.685 1.00 97.94 299 VAL A CA 1
ATOM 2414 C C . VAL A 1 299 ? -16.255 4.480 31.804 1.00 97.94 299 VAL A C 1
ATOM 2416 O O . VAL A 1 299 ? -15.198 5.103 31.717 1.00 97.94 299 VAL A O 1
ATOM 2419 N N . GLU A 1 300 ? -17.045 4.575 32.871 1.00 97.06 300 GLU A N 1
ATOM 2420 C CA . GLU A 1 300 ? -16.767 5.437 34.022 1.00 97.06 300 GLU A CA 1
ATOM 2421 C C . GLU A 1 300 ? -15.466 5.071 34.744 1.00 97.06 300 GLU A C 1
ATOM 2423 O O . GLU A 1 300 ? -14.788 5.964 35.257 1.00 97.06 300 GLU A O 1
ATOM 2428 N N . GLN A 1 301 ? -15.093 3.788 34.711 1.00 97.50 301 GLN A N 1
ATOM 2429 C CA . GLN A 1 301 ? -13.893 3.229 35.339 1.00 97.50 301 GLN A CA 1
ATOM 2430 C C . GLN A 1 301 ? -12.653 3.256 34.431 1.00 97.50 301 GLN A C 1
ATOM 2432 O O . GLN A 1 301 ? -11.565 2.872 34.867 1.00 97.50 301 GLN A O 1
ATOM 2437 N N . LEU A 1 302 ? -12.785 3.680 33.169 1.00 98.25 302 LEU A N 1
ATOM 2438 C CA . LEU A 1 302 ? -11.655 3.719 32.243 1.00 98.25 302 LEU A CA 1
ATOM 2439 C C . LEU A 1 302 ? -10.596 4.743 32.690 1.00 98.25 302 LEU A C 1
ATOM 2441 O O . LEU A 1 302 ? -10.940 5.830 33.162 1.00 98.25 302 LEU A O 1
ATOM 2445 N N . PRO A 1 303 ? -9.297 4.463 32.461 1.00 97.88 303 PRO A N 1
ATOM 2446 C CA . PRO A 1 303 ? -8.244 5.458 32.618 1.00 97.88 303 PRO A CA 1
ATOM 2447 C C . PRO A 1 303 ? -8.544 6.711 31.792 1.00 97.88 303 PRO A C 1
ATOM 2449 O O . PRO A 1 303 ? -9.051 6.607 30.674 1.00 97.88 303 PRO A O 1
ATOM 2452 N N . ALA A 1 304 ? -8.163 7.888 32.297 1.00 97.31 304 ALA A N 1
ATOM 2453 C CA . ALA A 1 304 ? -8.487 9.176 31.676 1.00 97.31 304 ALA A CA 1
ATOM 2454 C C . ALA A 1 304 ? -8.144 9.238 30.174 1.00 97.31 304 ALA A C 1
ATOM 2456 O O . ALA A 1 304 ? -8.947 9.721 29.383 1.00 97.31 304 ALA A O 1
ATOM 2457 N N . ALA A 1 305 ? -6.998 8.679 29.768 1.00 96.25 305 ALA A N 1
ATOM 2458 C CA . ALA A 1 305 ? -6.558 8.646 28.371 1.00 96.25 305 ALA A CA 1
ATOM 2459 C C . ALA A 1 305 ? -7.487 7.840 27.438 1.00 96.25 305 ALA A C 1
ATOM 2461 O O . ALA A 1 305 ? -7.584 8.148 26.254 1.00 96.25 305 ALA A O 1
ATOM 2462 N N . VAL A 1 306 ? -8.178 6.823 27.962 1.00 97.62 306 VAL A N 1
ATOM 2463 C CA . VAL A 1 306 ? -9.144 5.999 27.217 1.00 97.62 306 VAL A CA 1
ATOM 2464 C C . VAL A 1 306 ? -10.569 6.541 27.386 1.00 97.62 306 VAL A C 1
ATOM 2466 O O . VAL A 1 306 ? -11.373 6.441 26.465 1.00 97.62 306 VAL A O 1
ATOM 2469 N N . LYS A 1 307 ? -10.886 7.150 28.537 1.00 97.50 307 LYS A N 1
ATOM 2470 C CA . LYS A 1 307 ? -12.189 7.779 28.821 1.00 97.50 307 LYS A CA 1
ATOM 2471 C C . LYS A 1 307 ? -12.416 9.054 27.997 1.00 97.50 307 LYS A C 1
ATOM 2473 O O . LYS A 1 307 ? -13.557 9.369 27.680 1.00 97.50 307 LYS A O 1
ATOM 2478 N N . GLU A 1 308 ? -11.346 9.753 27.613 1.00 96.00 308 GLU A N 1
ATOM 2479 C CA . GLU A 1 308 ? -11.372 11.056 26.932 1.00 96.00 308 GLU A CA 1
ATOM 2480 C C . GLU A 1 308 ? -12.391 11.143 25.772 1.00 96.00 308 GLU A C 1
ATOM 2482 O O . GLU A 1 308 ? -13.265 12.005 25.835 1.00 96.00 308 GLU A O 1
ATOM 2487 N N . PRO A 1 309 ? -12.432 10.236 24.774 1.00 95.38 309 PRO A N 1
ATOM 2488 C CA . PRO A 1 309 ? -13.374 10.384 23.659 1.00 95.38 309 PRO A CA 1
ATOM 2489 C C . PRO A 1 309 ? -14.857 10.293 24.050 1.00 95.38 309 PRO A C 1
ATOM 2491 O O . PRO A 1 309 ? -15.717 10.677 23.260 1.00 95.38 309 PRO A O 1
ATOM 2494 N N . PHE A 1 310 ? -15.175 9.787 25.246 1.00 96.75 310 PHE A N 1
ATOM 2495 C CA . PHE A 1 310 ? -16.541 9.717 25.763 1.00 96.75 310 PHE A CA 1
ATOM 2496 C C . PHE A 1 310 ? -16.993 11.008 26.455 1.00 96.75 310 PHE A C 1
ATOM 2498 O O . PHE A 1 310 ? -18.191 11.177 26.657 1.00 96.75 310 PHE A O 1
ATOM 2505 N N . THR A 1 311 ? -16.085 11.922 26.805 1.00 95.44 311 THR A N 1
ATOM 2506 C CA . THR A 1 311 ? -16.434 13.180 27.493 1.00 95.44 311 THR A CA 1
ATOM 2507 C C . THR A 1 311 ? -16.745 14.322 26.521 1.00 95.44 311 THR A C 1
ATOM 2509 O O . THR A 1 311 ? -17.153 15.408 26.930 1.00 95.44 311 THR A O 1
ATOM 2512 N N . ARG A 1 312 ? -16.562 14.105 25.212 1.00 92.19 312 ARG A N 1
ATOM 2513 C CA . ARG A 1 312 ? -16.749 15.126 24.175 1.00 92.19 312 ARG A CA 1
ATOM 2514 C C . ARG A 1 312 ? -18.041 14.916 23.389 1.00 92.19 312 ARG A C 1
ATOM 2516 O O . ARG A 1 312 ? -18.257 13.859 22.800 1.00 92.19 312 ARG A O 1
ATOM 2523 N N . SER A 1 313 ? -18.827 15.983 23.245 1.00 91.69 313 SER A N 1
ATOM 2524 C CA . SER A 1 313 ? -19.824 16.066 22.173 1.00 91.69 313 SER A CA 1
ATOM 2525 C C . SER A 1 313 ? -19.141 16.400 20.845 1.00 91.69 313 SER A C 1
ATOM 2527 O O . SER A 1 313 ? -18.411 17.384 20.739 1.00 91.69 313 SER A O 1
ATOM 2529 N N . CYS A 1 314 ? -19.377 15.593 19.813 1.00 88.06 314 CYS A N 1
ATOM 2530 C CA . CYS A 1 314 ? -18.744 15.745 18.495 1.00 88.06 314 CYS A CA 1
ATOM 2531 C C . CYS A 1 314 ? -19.747 15.838 17.332 1.00 88.06 314 CYS A C 1
ATOM 2533 O O . CYS A 1 314 ? -19.361 15.797 16.160 1.00 88.06 314 CYS A O 1
ATOM 2535 N N . CYS A 1 315 ? -21.048 15.951 17.615 1.00 87.06 315 CYS A N 1
ATOM 2536 C CA . CYS A 1 315 ? -22.050 16.151 16.573 1.00 87.06 315 CYS A CA 1
ATOM 2537 C C . CYS A 1 315 ? -21.975 17.581 16.006 1.00 87.06 315 CYS A C 1
ATOM 2539 O O . CYS A 1 315 ? -22.364 18.542 16.659 1.00 87.06 315 CYS A O 1
ATOM 2541 N N . GLN A 1 316 ? -21.532 17.718 14.753 1.00 83.56 316 GLN A N 1
ATOM 2542 C CA . GLN A 1 316 ? -21.430 19.019 14.069 1.00 83.56 316 GLN A CA 1
ATOM 2543 C C . GLN A 1 316 ? -22.665 19.412 13.247 1.00 83.56 316 GLN A C 1
ATOM 2545 O O . GLN A 1 316 ? -22.622 20.399 12.522 1.00 83.56 316 GLN A O 1
ATOM 2550 N N . TYR A 1 317 ? -23.756 18.640 13.304 1.00 83.62 317 TYR A N 1
ATOM 2551 C CA . TYR A 1 317 ? -24.971 18.928 12.523 1.00 83.62 317 TYR A CA 1
ATOM 2552 C C . TYR A 1 317 ? -24.691 19.115 11.018 1.00 83.62 317 TYR A C 1
ATOM 2554 O O . TYR A 1 317 ? -25.232 20.001 10.367 1.00 83.62 317 TYR A O 1
ATOM 2562 N N . CYS A 1 318 ? -23.829 18.259 10.464 1.00 82.88 318 CYS A N 1
ATOM 2563 C CA . CYS A 1 318 ? -23.133 18.467 9.190 1.00 82.88 318 CYS A CA 1
ATOM 2564 C C . CYS A 1 318 ? -23.994 18.416 7.911 1.00 82.88 318 CYS A C 1
ATOM 2566 O O . CYS A 1 318 ? -23.441 18.395 6.815 1.00 82.88 318 CYS A O 1
ATOM 2568 N N . GLY A 1 319 ? -25.323 18.321 8.004 1.00 84.19 319 GLY A N 1
ATOM 2569 C CA . GLY A 1 319 ? -26.204 18.211 6.832 1.00 84.19 319 GLY A CA 1
ATOM 2570 C C . GLY A 1 319 ? -26.110 16.889 6.051 1.00 84.19 319 GLY A C 1
ATOM 2571 O O . GLY A 1 319 ? -26.862 16.687 5.095 1.00 84.19 319 GLY A O 1
ATOM 2572 N N . PHE A 1 320 ? -25.221 15.963 6.432 1.00 84.50 320 PHE A N 1
ATOM 2573 C CA . PHE A 1 320 ? -24.991 14.716 5.703 1.00 84.50 320 PHE A CA 1
ATOM 2574 C C . PHE A 1 320 ? -26.274 13.887 5.578 1.00 84.50 320 PHE A C 1
ATOM 2576 O O . PHE A 1 320 ? -26.888 13.497 6.572 1.00 84.50 320 PHE A O 1
ATOM 2583 N N . GLN A 1 321 ? -26.666 13.594 4.335 1.00 86.06 321 GLN A N 1
ATOM 2584 C CA . GLN A 1 321 ? -27.906 12.880 4.003 1.00 86.06 321 GLN A CA 1
ATOM 2585 C C . GLN A 1 321 ? -29.167 13.511 4.623 1.00 86.06 321 GLN A C 1
ATOM 2587 O O . GLN A 1 321 ? -30.067 12.793 5.058 1.00 86.06 321 GLN A O 1
ATOM 2592 N N . GLY A 1 322 ? -29.228 14.847 4.665 1.00 84.56 322 GLY A N 1
ATOM 2593 C CA . GLY A 1 322 ? -30.388 15.583 5.175 1.00 84.56 322 GLY A CA 1
ATOM 2594 C C . GLY A 1 322 ? -30.480 15.614 6.701 1.00 84.56 322 GLY A C 1
ATOM 2595 O O . GLY A 1 322 ? -31.559 15.840 7.240 1.00 84.56 322 GLY A O 1
ATOM 2596 N N . SER A 1 323 ? -29.376 15.361 7.412 1.00 86.81 323 SER A N 1
ATOM 2597 C CA . SER A 1 323 ? -29.342 15.494 8.869 1.00 86.81 323 SER A CA 1
ATOM 2598 C C . SER A 1 323 ? -29.572 16.945 9.302 1.00 86.81 323 SER A C 1
ATOM 2600 O O . SER A 1 323 ? -28.898 17.843 8.800 1.00 86.81 323 SER A O 1
ATOM 2602 N N . THR A 1 324 ? -30.439 17.162 10.284 1.00 89.19 324 THR A N 1
ATOM 2603 C CA . THR A 1 324 ? -30.703 18.460 10.918 1.00 89.19 324 THR A CA 1
ATOM 2604 C C . THR A 1 324 ? -30.271 18.450 12.385 1.00 89.19 324 THR A C 1
ATOM 2606 O O . THR A 1 324 ? -29.740 17.455 12.898 1.00 89.19 324 THR A O 1
ATOM 2609 N N . LYS A 1 325 ? -30.507 19.556 13.099 1.00 88.25 325 LYS A N 1
ATOM 2610 C CA . LYS A 1 325 ? -30.321 19.605 14.552 1.00 88.25 325 LYS A CA 1
ATOM 2611 C C . LYS A 1 325 ? -31.255 18.644 15.282 1.00 88.25 325 LYS A C 1
ATOM 2613 O O . LYS A 1 325 ? -30.836 17.966 16.211 1.00 88.25 325 LYS A O 1
ATOM 2618 N N . GLU A 1 326 ? -32.464 18.479 14.782 1.00 90.44 326 GLU A N 1
ATOM 2619 C CA . GLU A 1 326 ? -33.525 17.661 15.364 1.00 90.44 326 GLU A CA 1
ATOM 2620 C C . GLU A 1 326 ? -33.383 16.186 14.976 1.00 90.44 326 GLU A C 1
ATOM 2622 O O . GLU A 1 326 ? -33.696 15.307 15.772 1.00 90.44 326 GLU A O 1
ATOM 2627 N N . TYR A 1 327 ? -32.866 15.897 13.778 1.00 88.50 327 TYR A N 1
ATOM 2628 C CA . TYR A 1 327 ? -32.806 14.536 13.255 1.00 88.50 327 TYR A CA 1
ATOM 2629 C C . TYR A 1 327 ? -31.463 14.202 12.611 1.00 88.50 327 TYR A C 1
ATOM 2631 O O . TYR A 1 327 ? -31.026 14.827 11.650 1.00 88.50 327 TYR A O 1
ATOM 2639 N N . CYS A 1 328 ? -30.837 13.124 13.071 1.00 92.31 328 CYS A N 1
ATOM 2640 C CA . CYS A 1 328 ? -29.759 12.472 12.344 1.00 92.31 328 CYS A CA 1
ATOM 2641 C C . CYS A 1 328 ? -29.754 10.982 12.678 1.00 92.31 328 CYS A C 1
ATOM 2643 O O . CYS A 1 328 ? -29.519 10.599 13.821 1.00 92.31 328 CYS A O 1
ATOM 2645 N N . LYS A 1 329 ? -29.944 10.121 11.671 1.00 90.94 329 LYS A N 1
ATOM 2646 C CA . LYS A 1 329 ? -29.958 8.654 11.852 1.00 90.94 329 LYS A CA 1
ATOM 2647 C C . LYS A 1 329 ? -28.637 8.059 12.362 1.00 90.94 329 LYS A C 1
ATOM 2649 O O . LYS A 1 329 ? -28.579 6.878 12.688 1.00 90.94 329 LYS A O 1
ATOM 2654 N N . PHE A 1 330 ? -27.569 8.852 12.358 1.00 91.81 330 PHE A N 1
ATOM 2655 C CA . PHE A 1 330 ? -26.240 8.466 12.825 1.00 91.81 330 PHE A CA 1
ATOM 2656 C C . PHE A 1 330 ? -25.853 9.147 14.139 1.00 91.81 330 PHE A C 1
ATOM 2658 O O . PHE A 1 330 ? -24.725 8.949 14.591 1.00 91.81 330 PHE A O 1
ATOM 2665 N N . ARG A 1 331 ? -26.737 9.963 14.730 1.00 94.00 331 ARG A N 1
ATOM 2666 C CA . ARG A 1 331 ? -26.463 10.597 16.016 1.00 94.00 331 ARG A CA 1
ATOM 2667 C C . ARG A 1 331 ? -26.541 9.555 17.120 1.00 94.00 331 ARG A C 1
ATOM 2669 O O . ARG A 1 331 ? -27.500 8.793 17.211 1.00 94.00 331 ARG A O 1
ATOM 2676 N N . LEU A 1 332 ? -25.494 9.528 17.922 1.00 95.31 332 LEU A N 1
ATOM 2677 C CA . LEU A 1 332 ? -25.405 8.769 19.152 1.00 95.31 332 LEU A CA 1
ATOM 2678 C C . LEU A 1 332 ? -25.691 9.706 20.316 1.00 95.31 332 LEU A C 1
ATOM 2680 O O . LEU A 1 332 ? -25.342 10.884 20.251 1.00 95.31 332 LEU A O 1
ATOM 2684 N N . HIS A 1 333 ? -26.291 9.155 21.361 1.00 95.50 333 HIS A N 1
ATOM 2685 C CA . HIS A 1 333 ? -26.554 9.837 22.618 1.00 95.50 333 HIS A CA 1
ATOM 2686 C C . HIS A 1 333 ? -26.098 8.935 23.756 1.00 95.50 333 HIS A C 1
ATOM 2688 O O . HIS A 1 333 ? -26.409 7.740 23.750 1.00 95.50 333 HIS A O 1
ATOM 2694 N N . TRP A 1 334 ? -25.371 9.499 24.712 1.00 96.69 334 TRP A N 1
ATOM 2695 C CA . TRP A 1 334 ? -24.992 8.806 25.936 1.00 96.69 334 TRP A CA 1
ATOM 2696 C C . TRP A 1 334 ? -24.913 9.785 27.103 1.00 96.69 334 TRP A C 1
ATOM 2698 O O . TRP A 1 334 ? -24.856 10.998 26.899 1.00 96.69 334 TRP A O 1
ATOM 2708 N N . THR A 1 335 ? -24.945 9.251 28.317 1.00 96.75 335 THR A N 1
ATOM 2709 C CA . THR A 1 335 ? -24.786 10.029 29.547 1.00 96.75 335 THR A CA 1
ATOM 2710 C C . THR A 1 335 ? -23.560 9.516 30.275 1.00 96.75 335 THR A C 1
ATOM 2712 O O . THR A 1 335 ? -23.459 8.310 30.453 1.00 96.75 335 THR A O 1
ATOM 2715 N N . LEU A 1 336 ? -22.640 10.393 30.667 1.00 96.56 336 LEU A N 1
ATOM 2716 C CA . LEU A 1 336 ? -21.423 10.036 31.395 1.00 96.56 336 LEU A CA 1
ATOM 2717 C C . LEU A 1 336 ? -21.249 11.000 32.564 1.00 96.56 336 LEU A C 1
ATOM 2719 O O . LEU A 1 336 ? -21.351 12.206 32.366 1.00 96.56 336 LEU A O 1
ATOM 2723 N N . ASP A 1 337 ? -21.027 10.481 33.773 1.00 93.25 337 ASP A N 1
ATOM 2724 C CA . ASP A 1 337 ? -20.864 11.300 34.984 1.00 93.25 337 ASP A CA 1
ATOM 2725 C C . ASP A 1 337 ? -22.032 12.311 35.190 1.00 93.25 337 ASP A C 1
ATOM 2727 O O . ASP A 1 337 ? -21.864 13.403 35.727 1.00 93.25 337 ASP A O 1
ATOM 2731 N N . GLY A 1 338 ? -23.244 11.950 34.739 1.00 92.56 338 GLY A N 1
ATOM 2732 C CA . GLY A 1 338 ? -24.451 12.790 34.790 1.00 92.56 338 GLY A CA 1
ATOM 2733 C C . GLY A 1 338 ? -24.606 13.805 33.647 1.00 92.56 338 GLY A C 1
ATOM 2734 O O . GLY A 1 338 ? -25.675 14.406 33.512 1.00 92.56 338 GLY A O 1
ATOM 2735 N N . GLU A 1 339 ? -23.602 13.969 32.785 1.00 95.88 339 GLU A N 1
ATOM 2736 C CA . GLU A 1 339 ? -23.641 14.875 31.636 1.00 95.88 339 GLU A CA 1
ATOM 2737 C C . GLU A 1 339 ? -24.128 14.162 30.371 1.00 95.88 339 GLU A C 1
ATOM 2739 O O . GLU A 1 339 ? -23.782 13.014 30.099 1.00 95.88 339 GLU A O 1
ATOM 2744 N N . SER A 1 340 ? -24.973 14.835 29.585 1.00 95.69 340 SER A N 1
ATOM 2745 C CA . SER A 1 340 ? -25.462 14.301 28.310 1.00 95.69 340 SER A CA 1
ATOM 2746 C C . SER A 1 340 ? -24.546 14.704 27.164 1.00 95.69 340 SER A C 1
ATOM 2748 O O . SER A 1 340 ? -24.279 15.887 26.967 1.00 95.69 340 SER A O 1
ATOM 2750 N N . HIS A 1 341 ? -24.159 13.725 26.355 1.00 96.00 341 HIS A N 1
ATOM 2751 C CA . HIS A 1 341 ? -23.292 13.913 25.202 1.00 96.00 341 HIS A CA 1
ATOM 2752 C C . HIS A 1 341 ? -23.956 13.420 23.917 1.00 96.00 341 HIS A C 1
ATOM 2754 O O . HIS A 1 341 ? -24.814 12.526 23.916 1.00 96.00 341 HIS A O 1
ATOM 2760 N N . ASP A 1 342 ? -23.538 14.002 22.796 1.00 94.38 342 ASP A N 1
ATOM 2761 C CA . ASP A 1 342 ? -23.998 13.632 21.467 1.00 94.38 342 ASP A CA 1
ATOM 2762 C C . ASP A 1 342 ? -22.859 13.584 20.443 1.00 94.38 342 ASP A C 1
ATOM 2764 O O . ASP A 1 342 ? -21.922 14.383 20.434 1.00 94.38 342 ASP A O 1
ATOM 2768 N N . GLY A 1 343 ? -22.932 12.617 19.532 1.00 93.38 343 GLY A N 1
ATOM 2769 C CA . GLY A 1 343 ? -21.821 12.343 18.628 1.00 93.38 343 GLY A CA 1
ATOM 2770 C C . GLY A 1 343 ? -22.223 11.669 17.331 1.00 93.38 343 GLY A C 1
ATOM 2771 O O . GLY A 1 343 ? -23.329 11.157 17.178 1.00 93.38 343 GLY A O 1
ATOM 2772 N N . CYS A 1 344 ? -21.312 11.673 16.362 1.00 90.94 344 CYS A N 1
ATOM 2773 C CA . CYS A 1 344 ? -21.522 11.013 15.078 1.00 90.94 344 CYS A CA 1
ATOM 2774 C C . CYS A 1 344 ? -21.036 9.559 15.129 1.00 90.94 344 CYS A C 1
ATOM 2776 O O . CYS A 1 344 ? -19.855 9.312 15.371 1.00 90.94 344 CYS A O 1
ATOM 2778 N N . ALA A 1 345 ? -21.883 8.589 14.771 1.00 88.62 345 ALA A N 1
ATOM 2779 C CA . ALA A 1 345 ? -21.519 7.164 14.732 1.00 88.62 345 ALA A CA 1
ATOM 2780 C C . ALA A 1 345 ? -20.307 6.833 13.830 1.00 88.62 345 ALA A C 1
ATOM 2782 O O . ALA A 1 345 ? -19.748 5.731 13.888 1.00 88.62 345 ALA A O 1
ATOM 2783 N N . PHE A 1 346 ? -19.885 7.763 12.969 1.00 84.31 346 PHE A N 1
ATOM 2784 C CA . PHE A 1 346 ? -18.711 7.598 12.120 1.00 84.31 346 PHE A CA 1
ATOM 2785 C C . PHE A 1 346 ? -17.404 8.100 12.734 1.00 84.31 346 PHE A C 1
ATOM 2787 O O . PHE A 1 346 ? -16.368 7.546 12.371 1.00 84.31 346 PHE A O 1
ATOM 2794 N N . GLN A 1 347 ? -17.436 9.089 13.627 1.00 81.75 347 GLN A N 1
ATOM 2795 C CA . GLN A 1 347 ? -16.238 9.818 14.069 1.00 81.75 347 GLN A CA 1
ATOM 2796 C C . GLN A 1 347 ? -16.214 10.123 15.577 1.00 81.75 347 GLN A C 1
ATOM 2798 O O . GLN A 1 347 ? -15.400 10.930 16.005 1.00 81.75 347 GLN A O 1
ATOM 2803 N N . CYS A 1 348 ? -17.089 9.507 16.378 1.00 90.06 348 CYS A N 1
ATOM 2804 C CA . CYS A 1 348 ? -17.191 9.808 17.807 1.00 90.06 348 CYS A CA 1
ATOM 2805 C C . CYS A 1 348 ? -16.059 9.206 18.645 1.00 90.06 348 CYS A C 1
ATOM 2807 O O . CYS A 1 348 ? -15.390 9.915 19.384 1.00 90.06 348 CYS A O 1
ATOM 2809 N N . PHE A 1 349 ? -15.822 7.901 18.516 1.00 95.06 349 PHE A N 1
ATOM 2810 C CA . PHE A 1 349 ? -14.897 7.180 19.391 1.00 95.06 349 PHE A CA 1
ATOM 2811 C C . PHE A 1 349 ? -13.577 6.930 18.676 1.00 95.06 349 PHE A C 1
ATOM 2813 O O . PHE A 1 349 ? -13.328 5.837 18.156 1.00 95.06 349 PHE A O 1
ATOM 2820 N N . ASN A 1 350 ? -12.767 7.986 18.619 1.00 94.62 350 ASN A N 1
ATOM 2821 C CA . ASN A 1 350 ? -11.418 7.942 18.080 1.00 94.62 350 ASN A CA 1
ATOM 2822 C C . ASN A 1 350 ? -10.418 8.112 19.227 1.00 94.62 350 ASN A C 1
ATOM 2824 O O . ASN A 1 350 ? -10.440 9.122 19.924 1.00 94.62 350 ASN A O 1
ATOM 2828 N N . PHE A 1 351 ? -9.551 7.127 19.411 1.00 95.50 351 PHE A N 1
ATOM 2829 C CA . PHE A 1 351 ? -8.604 7.045 20.513 1.00 95.50 351 PHE A CA 1
ATOM 2830 C C . PHE A 1 351 ? -7.187 7.276 19.992 1.00 95.50 351 PHE A C 1
ATOM 2832 O O . PHE A 1 351 ? -6.793 6.694 18.981 1.00 95.50 351 PHE A O 1
ATOM 2839 N N . ASN A 1 352 ? -6.418 8.098 20.700 1.00 93.44 352 ASN A N 1
ATOM 2840 C CA . ASN A 1 352 ? -5.007 8.384 20.418 1.00 93.44 352 ASN A CA 1
ATOM 2841 C C . ASN A 1 352 ? -4.054 7.792 21.478 1.00 93.44 352 ASN A C 1
ATOM 2843 O O . ASN A 1 352 ? -2.844 7.993 21.404 1.00 93.44 352 ASN A O 1
ATOM 2847 N N . ALA A 1 353 ? -4.588 7.061 22.462 1.00 95.44 353 ALA A N 1
ATOM 2848 C CA . ALA A 1 353 ? -3.812 6.409 23.508 1.00 95.44 353 ALA A CA 1
ATOM 2849 C C . ALA A 1 353 ? -3.396 4.993 23.076 1.00 95.44 353 ALA A C 1
ATOM 2851 O O . ALA A 1 353 ? -4.176 4.044 23.171 1.00 95.44 353 ALA A O 1
ATOM 2852 N N . PHE A 1 354 ? -2.153 4.854 22.614 1.00 96.62 354 PHE A N 1
ATOM 2853 C CA . PHE A 1 354 ? -1.601 3.612 22.057 1.00 96.62 354 PHE A CA 1
ATOM 2854 C C . PHE A 1 354 ? -0.719 2.832 23.041 1.00 96.62 354 PHE A C 1
ATOM 2856 O O . PHE A 1 354 ? 0.288 2.247 22.659 1.00 96.62 354 PHE A O 1
ATOM 2863 N N . ASP A 1 355 ? -1.077 2.819 24.322 1.00 97.50 355 ASP A N 1
ATOM 2864 C CA . ASP A 1 355 ? -0.419 1.949 25.299 1.00 97.50 355 ASP A CA 1
ATOM 2865 C C . ASP A 1 355 ? -0.909 0.500 25.128 1.00 97.50 355 ASP A C 1
ATOM 2867 O O . ASP A 1 355 ? -2.117 0.251 25.040 1.00 97.50 355 ASP A O 1
ATOM 2871 N N . THR A 1 356 ? 0.008 -0.470 25.074 1.00 97.94 356 THR A N 1
ATOM 2872 C CA . THR A 1 356 ? -0.339 -1.896 24.949 1.00 97.94 356 THR A CA 1
ATOM 2873 C C . THR A 1 356 ? -1.145 -2.398 26.152 1.00 97.94 356 THR A C 1
ATOM 2875 O O . THR A 1 356 ? -2.010 -3.259 25.987 1.00 97.94 356 THR A O 1
ATOM 2878 N N . GLY A 1 357 ? -0.968 -1.799 27.334 1.00 97.94 357 GLY A N 1
ATOM 2879 C CA . GLY A 1 357 ? -1.776 -2.046 28.527 1.00 97.94 357 GLY A CA 1
ATOM 2880 C C . GLY A 1 357 ? -3.250 -1.649 28.378 1.00 97.94 357 GLY A C 1
ATOM 2881 O O . GLY A 1 357 ? -4.091 -2.150 29.122 1.00 97.94 357 GLY A O 1
ATOM 2882 N N . TYR A 1 358 ? -3.602 -0.815 27.391 1.00 98.50 358 TYR A N 1
ATOM 2883 C CA . TYR A 1 358 ? -4.994 -0.452 27.093 1.00 98.50 358 TYR A CA 1
ATOM 2884 C C . TYR A 1 358 ? -5.680 -1.388 26.092 1.00 98.50 358 TYR A C 1
ATOM 2886 O O . TYR A 1 358 ? -6.900 -1.318 25.940 1.00 98.50 358 TYR A O 1
ATOM 2894 N N . VAL A 1 359 ? -4.952 -2.302 25.440 1.00 98.56 359 VAL A N 1
ATOM 2895 C CA . VAL A 1 359 ? -5.539 -3.272 24.494 1.00 98.56 359 VAL A CA 1
ATOM 2896 C C . VAL A 1 359 ? -6.703 -4.071 25.111 1.00 98.56 359 VAL A C 1
ATOM 2898 O O . VAL A 1 359 ? -7.762 -4.139 24.476 1.00 98.56 359 VAL A O 1
ATOM 2901 N N . PRO A 1 360 ? -6.603 -4.614 26.344 1.00 98.25 360 PRO A N 1
ATOM 2902 C CA . PRO A 1 360 ? -7.728 -5.299 26.979 1.00 98.25 360 PRO A CA 1
ATOM 2903 C C . PRO A 1 360 ? -8.966 -4.407 27.135 1.00 98.25 360 PRO A C 1
ATOM 2905 O O . PRO A 1 360 ? -10.077 -4.864 26.895 1.00 98.25 360 PRO A O 1
ATOM 2908 N N . LEU A 1 361 ? -8.786 -3.119 27.441 1.00 98.56 361 LEU A N 1
ATOM 2909 C CA . LEU A 1 361 ? -9.892 -2.174 27.616 1.00 98.56 361 LEU A CA 1
ATOM 2910 C C . LEU A 1 361 ? -10.614 -1.902 26.291 1.00 98.56 361 LEU A C 1
ATOM 2912 O O . LEU A 1 361 ? -11.842 -1.958 26.222 1.00 98.56 361 LEU A O 1
ATOM 2916 N N . TYR A 1 362 ? -9.858 -1.669 25.213 1.00 98.56 362 TYR A N 1
ATOM 2917 C CA . TYR A 1 362 ? -10.431 -1.464 23.881 1.00 98.56 362 TYR A CA 1
ATOM 2918 C C . TYR A 1 362 ? -11.184 -2.692 23.375 1.00 98.56 362 TYR A C 1
ATOM 2920 O O . TYR A 1 362 ? -12.260 -2.567 22.787 1.00 98.56 362 TYR A O 1
ATOM 2928 N N . THR A 1 363 ? -10.638 -3.887 23.605 1.00 98.06 363 THR A N 1
ATOM 2929 C CA . THR A 1 363 ? -11.311 -5.126 23.200 1.00 98.06 363 THR A CA 1
ATOM 2930 C C . THR A 1 363 ? -12.532 -5.427 24.066 1.00 98.06 363 THR A C 1
ATOM 2932 O O . THR A 1 363 ? -13.545 -5.853 23.517 1.00 98.06 363 THR A O 1
ATOM 2935 N N . GLN A 1 364 ? -12.514 -5.093 25.360 1.00 98.31 364 GLN A N 1
ATOM 2936 C CA . GLN A 1 364 ? -13.679 -5.203 26.241 1.00 98.31 364 GLN A CA 1
ATOM 2937 C C . GLN A 1 364 ? -14.816 -4.250 25.834 1.00 98.31 364 GLN A C 1
ATOM 2939 O O . GLN A 1 364 ? -15.979 -4.648 25.846 1.00 98.31 364 GLN A O 1
ATOM 2944 N N . LEU A 1 365 ? -14.509 -3.025 25.382 1.00 98.50 365 LEU A N 1
ATOM 2945 C CA . LEU A 1 365 ? -15.520 -2.135 24.787 1.00 98.50 365 LEU A CA 1
ATOM 2946 C C . LEU A 1 365 ? -16.208 -2.788 23.577 1.00 98.50 365 LEU A C 1
ATOM 2948 O O . LEU A 1 365 ? -17.428 -2.711 23.434 1.00 98.50 365 LEU A O 1
ATOM 2952 N N . LEU A 1 366 ? -15.438 -3.453 22.709 1.00 98.38 366 LEU A N 1
ATOM 2953 C CA . LEU A 1 366 ? -15.985 -4.178 21.559 1.00 98.38 366 LEU A CA 1
ATOM 2954 C C . LEU A 1 366 ? -16.759 -5.435 21.979 1.00 98.38 366 LEU A C 1
ATOM 2956 O O . LEU A 1 366 ? -17.778 -5.748 21.364 1.00 98.38 366 LEU A O 1
ATOM 2960 N N . GLU A 1 367 ? -16.311 -6.141 23.016 1.00 98.00 367 GLU A N 1
ATOM 2961 C CA . GLU A 1 367 ? -17.015 -7.285 23.598 1.00 98.00 367 GLU A CA 1
ATOM 2962 C C . GLU A 1 367 ? -18.403 -6.882 24.098 1.00 98.00 367 GLU A C 1
ATOM 2964 O O . GLU A 1 367 ? -19.391 -7.503 23.707 1.00 98.00 367 GLU A O 1
ATOM 2969 N N . LEU A 1 368 ? -18.491 -5.805 24.879 1.00 98.19 368 LEU A N 1
ATOM 2970 C CA . LEU A 1 368 ? -19.742 -5.293 25.440 1.00 98.19 368 LEU A CA 1
ATOM 2971 C C . LEU A 1 368 ? -20.689 -4.750 24.355 1.00 98.19 368 LEU A C 1
ATOM 2973 O O . LEU A 1 368 ? -21.899 -4.966 24.422 1.00 98.19 368 LEU A O 1
ATOM 2977 N N . GLU A 1 369 ? -20.154 -4.099 23.319 1.00 97.81 369 GLU A N 1
ATOM 2978 C CA . GLU A 1 369 ? -20.951 -3.565 22.206 1.00 97.81 369 GLU A CA 1
ATOM 2979 C C . GLU A 1 369 ? -21.491 -4.670 21.279 1.00 97.81 369 GLU A C 1
ATOM 2981 O O . GLU A 1 369 ? -22.645 -4.617 20.840 1.00 97.81 369 GLU A O 1
ATOM 2986 N N . TYR A 1 370 ? -20.668 -5.672 20.951 1.00 97.44 370 TYR A N 1
ATOM 2987 C CA . TYR A 1 370 ? -20.967 -6.653 19.899 1.00 97.44 370 TYR A CA 1
ATOM 2988 C C . TYR A 1 370 ? -21.274 -8.068 20.408 1.00 97.44 370 TYR A C 1
ATOM 2990 O O . TYR A 1 370 ? -21.642 -8.935 19.601 1.00 97.44 370 TYR A O 1
ATOM 2998 N N . GLY A 1 371 ? -21.138 -8.315 21.712 1.00 97.25 371 GLY A N 1
ATOM 2999 C CA . GLY A 1 371 ? -21.253 -9.643 22.314 1.00 97.25 371 GLY A CA 1
ATOM 3000 C C . GLY A 1 371 ? -20.212 -10.609 21.753 1.00 97.25 371 GLY A C 1
ATOM 3001 O O . GLY A 1 371 ? -20.559 -11.728 21.361 1.00 97.25 371 GLY A O 1
ATOM 3002 N N . LEU A 1 372 ? -18.967 -10.145 21.599 1.00 97.31 372 LEU A N 1
ATOM 3003 C CA . LEU A 1 372 ? -17.872 -10.987 21.115 1.00 97.31 372 LEU A CA 1
ATOM 3004 C C . LEU A 1 372 ? -17.595 -12.100 22.134 1.00 97.31 372 LEU A C 1
ATOM 3006 O O . LEU A 1 372 ? -17.741 -11.902 23.332 1.00 97.31 372 LEU A O 1
ATOM 3010 N N . LYS A 1 373 ? -17.203 -13.285 21.667 1.00 96.00 373 LYS A N 1
ATOM 3011 C CA . LYS A 1 373 ? -16.832 -14.408 22.541 1.00 96.00 373 LYS A CA 1
ATOM 3012 C C . LYS A 1 373 ? -15.436 -14.880 22.183 1.00 96.00 373 LYS A C 1
ATOM 3014 O O . LYS A 1 373 ? -15.143 -15.010 20.992 1.00 96.00 373 LYS A O 1
ATOM 3019 N N . LYS A 1 374 ? -14.587 -15.126 23.182 1.00 93.88 374 LYS A N 1
ATOM 3020 C CA . LYS A 1 374 ? -13.272 -15.738 22.950 1.00 93.88 374 LYS A CA 1
ATOM 3021 C C . LYS A 1 374 ? -13.450 -17.173 22.424 1.00 93.88 374 LYS A C 1
ATOM 3023 O O . LYS A 1 374 ? -14.450 -17.817 22.743 1.00 93.88 374 LYS A O 1
ATOM 3028 N N . LYS A 1 375 ? -12.551 -17.583 21.529 1.00 90.81 375 LYS A N 1
ATOM 3029 C CA . LYS A 1 375 ? -12.510 -18.911 20.900 1.00 90.81 375 LYS A CA 1
ATOM 3030 C C . LYS A 1 375 ? -12.116 -19.990 21.893 1.00 90.81 375 LYS A C 1
ATOM 3032 O O . LYS A 1 375 ? -11.337 -19.667 22.817 1.00 90.81 375 LYS A O 1
#

Foldseek 3Di:
DDDQFFLLLVLLQLLLQLQDQQDLDFAFDPVDDNCLSVLLNVVLVLLSVVSNVCSVCVVLQPALGDGPPDPPPVSSVSNSCSLCLLLLLLLLQLVQWDDDPLKTKHFPVSSVVSCVPPHHSPSSLSSVLVVVVSQKDKPCRPSRDRPPPDRIIIIARVVCSCNSVSSNVLSVLVVVVVVVVPPPVPPPCPPPLQLADPVVVVSCSSSSNCSSRHRSVPGDVLVVQLSVCSSLVPDPLLSVLSSLLVVVQVQWPQWGDHQFTDHPRDGAWHWAADDDVVPDGQIWIDGQAAPCQQPQVLLQPDDCQQNVLVVDAADPQPCVVNRHPVDDPQKGWDAHPNDIHIYGSVPRRIHRDRHSVCSVVSVVSSCSRPVIDGD

Radius of gyration: 24.29 Å; chains: 1; bounding box: 58×46×74 Å

Sequence (375 aa):
MGTYQYHSQRQAEEFAKEILPVPVDYPLNPILPENYRESFARLCELAKKSYLDMAKEPEAYGLALLPIDSTDNDLARESYNSVYRFVETLNALFANGEVNNHCLRVDTAKFRKAIKSPVAITGYGLILTKLCEFGFTISNFNGSMIARGAESFLVEFPDGPEMVDTIKAYCQCWAQVDRFRGGCKNRGIRNELVKLSSQEFHHHFYRFDYKITADLRELPMLAWVRDEADIMQYGPQLKEFSIAFFEEMQKYGGVAFNGDYMYKGKRIARITNTISPAMGKNYMLILKLKGVNKYIDFVEQLPAAVKEPFTRSCCQYCGFQGSTKEYCKFRLHWTLDGESHDGCAFQCFNFNAFDTGYVPLYTQLLELEYGLKKK

Secondary structure (DSSP, 8-state):
----SBHHHHHHHHHHHHSPPPPTTS-B-TTS-TTHHHHHHHHHHHHHHHHHHHHH-GGGGT----BTT---HHHHHHHHHGGGHHHHHHHHHHHSEEEETTEEEEEHHHHHHHTTSSS--TTHHHHHHHHHHTT-EETTB-SSSB-TT-SEEEEE-TT-THHHHHHHHHHHHHHHHHHHHS--SSTT---TT--S-HHHHHHHHHTT-GGGTB-TTTS-HHHHHHHHHHHTT--HHHHHHHHHHHHHHHTBTTEEESSSEEETTEEEEEEEE-S-GGG---EEEEE----GGGGHHHHHTS-HHHHGGGS--------GGG--SS--TTEEEEEETTEEEEEETTTS-EE----GGGHHHHHHHHHHHHT--B-